Protein AF-0000000080133264 (afdb_homodimer)

Nearest PDB structures (foldseek):
  1xta-assembly1_B  TM=6.978E-01  e=4.942E-07  Naja atra
  1wvr-assembly1_A  TM=6.993E-01  e=8.716E-07  Protobothrops flavoviridis
  2ddb-assembly2_B  TM=7.104E-01  e=1.537E-06  Pseudechis porphyriacus
  3mz8-assembly2_B  TM=6.619E-01  e=5.264E-07  Naja atra
  2dda-assembly4_D  TM=7.254E-01  e=5.776E-06  Pseudechis australis

Foldseek 3Di:
DDPPPPPPPPLCDDLVNVQVVVQVVCVVVPHDGDDDDCPCCPCPCPQKAKDKDWDLDQPCDPVNSLVVLLVLVVQADQVVRDGHPPGDNQSNLQVLQPQFPDKDKDWDRDPPSNTIMIMMITPRHDPPPPDGSD/DDPPPPPVPPCCDDLVNVQVVVQVVCVVVPHDGDDDDCPCCPCPCPQKAKDKDWDLDQPCDPVNSLVVLLVLVVQADQVVRDGHPPGDNQSNLQVQQPQFPDKDKDWDRDPPSSTIMIMMITPRHDPPPPDGSD

Organism: Aquilegia coerulea (NCBI:txid218851)

Sequence (268 aa):
MSLAMMHVTIAQNSPTDFLNAHNTARAQDGVGAMRASTCSLVLSNGPYGENLAWSASSTFTGIAAVNVWVADKQFYTYSTNTCATGKVCKHYTQVVWQNSVRLGCARVVCNNNAGVFIICSYDVPGNIDGQSPYMSLAMMHVTIAQNSPTDFLNAHNTARAQDGVGAMRASTCSLVLSNGPYGENLAWSASSTFTGIAAVNVWVADKQFYTYSTNTCATGKVCKHYTQVVWQNSVRLGCARVVCNNNAGVFIICSYDVPGNIDGQSPY

Secondary structure (DSSP, 8-state):
----------TTSSHHHHHHHHHHHHHHTTPPPPEE--------SSS-EEEEEEESSTT--HHHHHHHHHGGGGGEETTTTEE-TT---HHHHHHT-TT--EEEEEEEEETTTTEEEEEEEEES----TT----/----------TTSSHHHHHHHHHHHHHHTTPPPPEE--------SSS-EEEEEEESSTT--HHHHHHHHHGGGGGEETTTTEE-TT---HHHHHHT-TT--EEEEEEEEETTTTEEEEEEEEES----TT----

pLDDT: mean 74.46, std 20.73, range [24.98, 97.38]

InterPro domains:
  IPR001283 Cysteine-rich secretory protein-related [PR00837] (65-78)
  IPR001283 Cysteine-rich secretory protein-related [PR00837] (89-105)
  IPR001283 Cysteine-rich secretory protein-related [PR00837] (117-130)
  IPR001283 Cysteine-rich secretory protein-related [PTHR10334] (17-131)
  IPR014044 CAP domain [PF00188] (47-122)
  IPR014044 CAP domain [SM00198] (13-130)
  IPR035940 CAP superfamily [G3DSA:3.40.33.10] (13-134)
  IPR035940 CAP superfamily [SSF55797] (6-134)

Solvent-accessible surface area (backbone atoms only — not comparable to full-atom values): 14654 Å² total; per-residue (Å²): 137,82,80,71,76,71,76,72,74,64,79,40,60,40,72,64,30,41,48,51,49,46,32,54,58,15,52,76,69,72,32,73,68,58,40,83,30,83,46,49,33,37,58,34,89,46,74,40,26,74,45,76,42,75,35,64,45,76,76,60,40,40,40,57,43,52,50,60,32,49,58,25,45,82,42,44,39,76,94,74,66,43,57,44,87,96,58,70,33,65,49,21,39,40,66,37,11,54,75,32,37,29,37,12,62,31,79,42,76,44,69,94,67,63,5,21,38,36,40,37,37,26,40,43,38,42,79,48,87,97,54,67,39,111,136,81,80,73,76,71,75,72,74,62,78,42,60,39,71,65,30,41,48,50,50,45,32,54,58,14,51,76,69,72,32,73,69,59,40,84,29,83,46,49,31,37,60,35,89,44,73,40,26,74,45,77,41,76,35,64,46,76,78,60,39,41,42,57,43,52,52,58,30,49,58,24,46,81,42,42,40,76,94,74,66,43,56,45,89,97,60,69,31,64,49,20,39,42,65,37,12,53,74,31,38,28,37,12,62,32,79,42,75,43,70,93,68,62,6,20,37,35,39,36,37,27,41,46,38,42,79,47,88,97,54,67,40,112

Radius of gyration: 20.03 Å; Cα contacts (8 Å, |Δi|>4): 525; chains: 2; bounding box: 80×55×42 Å

Structure (mmCIF, N/CA/C/O backbone):
data_AF-0000000080133264-model_v1
#
loop_
_entity.id
_entity.type
_entity.pdbx_description
1 polymer 'SCP domain-containing protein'
#
loop_
_atom_site.group_PDB
_atom_site.id
_atom_site.type_symbol
_atom_site.label_atom_id
_atom_site.label_alt_id
_atom_site.label_comp_id
_atom_site.label_asym_id
_atom_site.label_entity_id
_atom_site.label_seq_id
_atom_site.pdbx_PDB_ins_code
_atom_site.Cartn_x
_atom_site.Cartn_y
_atom_site.Cartn_z
_atom_site.occupancy
_atom_site.B_iso_or_equiv
_atom_site.auth_seq_id
_atom_site.auth_comp_id
_atom_site.auth_asym_id
_atom_site.auth_atom_id
_atom_site.pdbx_PDB_model_num
ATOM 1 N N . MET A 1 1 ? -40.344 -0.742 10.875 1 25.98 1 MET A N 1
ATOM 2 C CA . MET A 1 1 ? -39.844 -1.487 9.711 1 25.98 1 MET A CA 1
ATOM 3 C C . MET A 1 1 ? -38.375 -1.255 9.5 1 25.98 1 MET A C 1
ATOM 5 O O . MET A 1 1 ? -37.938 -0.147 9.156 1 25.98 1 MET A O 1
ATOM 9 N N . SER A 1 2 ? -37.406 -1.93 10.273 1 24.98 2 SER A N 1
ATOM 10 C CA . SER A 1 2 ? -36 -1.669 10.492 1 24.98 2 SER A CA 1
ATOM 11 C C . SER A 1 2 ? -35.156 -2.117 9.289 1 24.98 2 SER A C 1
ATOM 13 O O . SER A 1 2 ? -35.312 -3.236 8.797 1 24.98 2 SER A O 1
ATOM 15 N N . LEU A 1 3 ? -34.875 -1.189 8.406 1 27.31 3 LEU A N 1
ATOM 16 C CA . LEU A 1 3 ? -34.125 -1.47 7.195 1 27.31 3 LEU A CA 1
ATOM 17 C C . LEU A 1 3 ? -32.75 -2.068 7.539 1 27.31 3 LEU A C 1
ATOM 19 O O . LEU A 1 3 ? -31.922 -1.414 8.172 1 27.31 3 LEU A O 1
ATOM 23 N N . ALA A 1 4 ? -32.75 -3.328 7.703 1 28.39 4 ALA A N 1
ATOM 24 C CA . ALA A 1 4 ? -31.484 -4.043 7.953 1 28.39 4 ALA A CA 1
ATOM 25 C C . ALA A 1 4 ? -30.484 -3.814 6.82 1 28.39 4 ALA A C 1
ATOM 27 O O . ALA A 1 4 ? -30.766 -4.137 5.664 1 28.39 4 ALA A O 1
ATOM 28 N N . MET A 1 5 ? -29.688 -2.824 6.867 1 26.97 5 MET A N 1
ATOM 29 C CA . MET A 1 5 ? -28.625 -2.594 5.902 1 26.97 5 MET A CA 1
ATOM 30 C C . MET A 1 5 ? -27.75 -3.834 5.754 1 26.97 5 MET A C 1
ATOM 32 O O . MET A 1 5 ? -27.109 -4.258 6.711 1 26.97 5 MET A O 1
ATOM 36 N N . MET A 1 6 ? -28.266 -4.777 5.098 1 28.98 6 MET A N 1
ATOM 37 C CA . MET A 1 6 ? -27.469 -5.984 4.914 1 28.98 6 MET A CA 1
ATOM 38 C C . MET A 1 6 ? -26.094 -5.652 4.32 1 28.98 6 MET A C 1
ATOM 40 O O . MET A 1 6 ? -26.016 -5.039 3.254 1 28.98 6 MET A O 1
ATOM 44 N N . HIS A 1 7 ? -25.078 -5.309 5.098 1 35.09 7 HIS A N 1
ATOM 45 C CA . HIS A 1 7 ? -23.703 -5.223 4.605 1 35.09 7 HIS A CA 1
ATOM 46 C C . HIS A 1 7 ? -23.375 -6.398 3.691 1 35.09 7 HIS A C 1
ATOM 48 O O . HIS A 1 7 ? -23.375 -7.551 4.129 1 35.09 7 HIS A O 1
ATOM 54 N N . VAL A 1 8 ? -23.953 -6.477 2.58 1 32.59 8 VAL A N 1
ATOM 55 C CA . VAL A 1 8 ? -23.516 -7.469 1.603 1 32.59 8 VAL A CA 1
ATOM 56 C C . VAL A 1 8 ? -22 -7.637 1.671 1 32.59 8 VAL A C 1
ATOM 58 O O . VAL A 1 8 ? -21.266 -6.684 1.428 1 32.59 8 VAL A O 1
ATOM 61 N N . THR A 1 9 ? -21.375 -8.266 2.576 1 41.97 9 THR A N 1
ATOM 62 C CA . THR A 1 9 ? -19.969 -8.656 2.623 1 41.97 9 THR A CA 1
ATOM 63 C C . THR A 1 9 ? -19.484 -9.07 1.241 1 41.97 9 THR A C 1
ATOM 65 O O . THR A 1 9 ? -20.016 -10.008 0.643 1 41.97 9 THR A O 1
ATOM 68 N N . ILE A 1 10 ? -19.422 -8.266 0.221 1 47.5 10 ILE A N 1
ATOM 69 C CA . ILE A 1 10 ? -19.094 -8.531 -1.173 1 47.5 10 ILE A CA 1
ATOM 70 C C . ILE A 1 10 ? -17.906 -9.5 -1.24 1 47.5 10 ILE A C 1
ATOM 72 O O . ILE A 1 10 ? -16.828 -9.219 -0.713 1 47.5 10 ILE A O 1
ATOM 76 N N . ALA A 1 11 ? -18.109 -10.82 -1.407 1 63.16 11 ALA A N 1
ATOM 77 C CA . ALA A 1 11 ? -17.406 -12.102 -1.506 1 63.16 11 ALA A CA 1
ATOM 78 C C . ALA A 1 11 ? -16.156 -11.969 -2.354 1 63.16 11 ALA A C 1
ATOM 80 O O . ALA A 1 11 ? -15.281 -12.852 -2.324 1 63.16 11 ALA A O 1
ATOM 81 N N . GLN A 1 12 ? -15.617 -10.758 -2.771 1 76.81 12 GLN A N 1
ATOM 82 C CA . GLN A 1 12 ? -14.484 -10.68 -3.686 1 76.81 12 GLN A CA 1
ATOM 83 C C . GLN A 1 12 ? -13.297 -9.969 -3.035 1 76.81 12 GLN A C 1
ATOM 85 O O . GLN A 1 12 ? -12.195 -9.961 -3.586 1 76.81 12 GLN A O 1
ATOM 90 N N . ASN A 1 13 ? -13.461 -9.531 -1.838 1 79.25 13 ASN A N 1
ATOM 91 C CA . ASN A 1 13 ? -12.438 -8.648 -1.284 1 79.25 13 ASN A CA 1
ATOM 92 C C . ASN A 1 13 ? -12.039 -9.07 0.126 1 79.25 13 ASN A C 1
ATOM 94 O O . ASN A 1 13 ? -11.227 -8.406 0.772 1 79.25 13 ASN A O 1
ATOM 98 N N . SER A 1 14 ? -12.602 -10.164 0.598 1 76.75 14 SER A N 1
ATOM 99 C CA . SER A 1 14 ? -12.25 -10.617 1.938 1 76.75 14 SER A CA 1
ATOM 100 C C . SER A 1 14 ? -10.867 -11.266 1.953 1 76.75 14 SER A C 1
ATOM 102 O O . SER A 1 14 ? -10.352 -11.672 0.909 1 76.75 14 SER A O 1
ATOM 104 N N . PRO A 1 15 ? -10.281 -11.328 3.152 1 77.44 15 PRO A N 1
ATOM 105 C CA . PRO A 1 15 ? -9.023 -12.07 3.25 1 77.44 15 PRO A CA 1
ATOM 106 C C . PRO A 1 15 ? -9.141 -13.492 2.701 1 77.44 15 PRO A C 1
ATOM 108 O O . PRO A 1 15 ? -8.219 -13.984 2.055 1 77.44 15 PRO A O 1
ATOM 111 N N . THR A 1 16 ? -10.289 -14.094 2.953 1 85.81 16 THR A N 1
ATOM 112 C CA . THR A 1 16 ? -10.508 -15.445 2.453 1 85.81 16 THR A CA 1
ATOM 113 C C . THR A 1 16 ? -10.547 -15.461 0.928 1 85.81 16 THR A C 1
ATOM 115 O O . THR A 1 16 ? -10.047 -16.391 0.296 1 85.81 16 THR A O 1
ATOM 118 N N . ASP A 1 17 ? -11.133 -14.422 0.359 1 88.75 17 ASP A N 1
ATOM 119 C CA . ASP A 1 17 ? -11.164 -14.328 -1.097 1 88.75 17 ASP A CA 1
ATOM 120 C C . ASP A 1 17 ? -9.758 -14.219 -1.672 1 88.75 17 ASP A C 1
ATOM 122 O O . ASP A 1 17 ? -9.422 -14.883 -2.652 1 88.75 17 ASP A O 1
ATOM 126 N N . PHE A 1 18 ? -8.969 -13.336 -1.11 1 88.62 18 PHE A N 1
ATOM 127 C CA . PHE A 1 18 ? -7.574 -13.219 -1.521 1 88.62 18 PHE A CA 1
ATOM 128 C C . PHE A 1 18 ? -6.863 -14.562 -1.424 1 88.62 18 PHE A C 1
ATOM 130 O O . PHE A 1 18 ? -6.195 -14.984 -2.367 1 88.62 18 PHE A O 1
ATOM 137 N N . LEU A 1 19 ? -7.012 -15.188 -0.243 1 91.38 19 LEU A N 1
ATOM 138 C CA . LEU A 1 19 ? -6.332 -16.453 0.033 1 91.38 19 LEU A CA 1
ATOM 139 C C . LEU A 1 19 ? -6.766 -17.531 -0.954 1 91.38 19 LEU A C 1
ATOM 141 O O . LEU A 1 19 ? -5.926 -18.234 -1.525 1 91.38 19 LEU A O 1
ATOM 145 N N . ASN A 1 20 ? -8.062 -17.672 -1.185 1 94.81 20 ASN A N 1
ATOM 146 C CA . ASN A 1 20 ? -8.578 -18.688 -2.102 1 94.81 20 ASN A CA 1
ATOM 147 C C . ASN A 1 20 ? -8.055 -18.469 -3.521 1 94.81 20 ASN A C 1
ATOM 149 O O . ASN A 1 20 ? -7.703 -19.422 -4.211 1 94.81 20 ASN A O 1
ATOM 153 N N . ALA A 1 21 ? -8.07 -17.219 -3.947 1 95.25 21 ALA A N 1
ATOM 154 C CA . ALA A 1 21 ? -7.562 -16.922 -5.285 1 95.25 21 ALA A CA 1
ATOM 155 C C . ALA A 1 21 ? -6.09 -17.297 -5.41 1 95.25 21 ALA A C 1
ATOM 157 O O . ALA A 1 21 ? -5.672 -17.875 -6.418 1 95.25 21 ALA A O 1
ATOM 158 N N . HIS A 1 22 ? -5.289 -16.906 -4.43 1 96.62 22 HIS A N 1
ATOM 159 C CA . HIS A 1 22 ? -3.887 -17.312 -4.434 1 96.62 22 HIS A CA 1
ATOM 160 C C . HIS A 1 22 ? -3.746 -18.828 -4.465 1 96.62 22 HIS A C 1
ATOM 162 O O . HIS A 1 22 ? -2.982 -19.359 -5.27 1 96.62 22 HIS A O 1
ATOM 168 N N . ASN A 1 23 ? -4.445 -19.562 -3.645 1 97.31 23 ASN A N 1
ATOM 169 C CA . ASN A 1 23 ? -4.281 -21 -3.51 1 97.31 23 ASN A CA 1
ATOM 170 C C . ASN A 1 23 ? -4.801 -21.75 -4.738 1 97.31 23 ASN A C 1
ATOM 172 O O . ASN A 1 23 ? -4.297 -22.812 -5.082 1 97.31 23 ASN A O 1
ATOM 176 N N . THR A 1 24 ? -5.812 -21.188 -5.371 1 96.94 24 THR A N 1
ATOM 177 C CA . THR A 1 24 ? -6.234 -21.75 -6.652 1 96.94 24 THR A CA 1
ATOM 178 C C . THR A 1 24 ? -5.09 -21.719 -7.664 1 96.94 24 THR A C 1
ATOM 180 O O . THR A 1 24 ? -4.82 -22.703 -8.336 1 96.94 24 THR A O 1
ATOM 183 N N . ALA A 1 25 ? -4.434 -20.578 -7.77 1 95.94 25 ALA A N 1
ATOM 184 C CA . ALA A 1 25 ? -3.297 -20.438 -8.672 1 95.94 25 ALA A CA 1
ATOM 185 C C . ALA A 1 25 ? -2.18 -21.406 -8.297 1 95.94 25 ALA A C 1
ATOM 187 O O . ALA A 1 25 ? -1.582 -22.047 -9.172 1 95.94 25 ALA A O 1
ATOM 188 N N . ARG A 1 26 ? -1.9 -21.516 -6.988 1 96.88 26 ARG A N 1
ATOM 189 C CA . ARG A 1 26 ? -0.845 -22.391 -6.504 1 96.88 26 ARG A CA 1
ATOM 190 C C . ARG A 1 26 ? -1.17 -23.859 -6.805 1 96.88 26 ARG A C 1
ATOM 192 O O . ARG A 1 26 ? -0.303 -24.609 -7.254 1 96.88 26 ARG A O 1
ATOM 199 N N . ALA A 1 27 ? -2.379 -24.25 -6.617 1 96.94 27 ALA A N 1
ATOM 200 C CA . ALA A 1 27 ? -2.791 -25.625 -6.887 1 96.94 27 ALA A CA 1
ATOM 201 C C . ALA A 1 27 ? -2.602 -25.984 -8.359 1 96.94 27 ALA A C 1
ATOM 203 O O . ALA A 1 27 ? -2.209 -27.109 -8.688 1 96.94 27 ALA A O 1
ATOM 204 N N . GLN A 1 28 ? -2.846 -25.062 -9.211 1 95.12 28 GLN A N 1
ATOM 205 C CA . GLN A 1 28 ? -2.701 -25.281 -10.648 1 95.12 28 GLN A CA 1
ATOM 206 C C . GLN A 1 28 ? -1.254 -25.594 -11.008 1 95.12 28 GLN A C 1
ATOM 208 O O . GLN A 1 28 ? -0.994 -26.297 -12 1 95.12 28 GLN A O 1
ATOM 213 N N . ASP A 1 29 ? -0.362 -25.172 -10.148 1 94.56 29 ASP A N 1
ATOM 214 C CA . ASP A 1 29 ? 1.053 -25.375 -10.438 1 94.56 29 ASP A CA 1
ATOM 215 C C . ASP A 1 29 ? 1.661 -26.422 -9.508 1 94.56 29 ASP A C 1
ATOM 217 O O . ASP A 1 29 ? 2.881 -26.594 -9.477 1 94.56 29 ASP A O 1
ATOM 221 N N . GLY A 1 30 ? 0.825 -27.016 -8.727 1 95.06 30 GLY A N 1
ATOM 222 C CA . GLY A 1 30 ? 1.301 -28.047 -7.824 1 95.06 30 GLY A CA 1
ATOM 223 C C . GLY A 1 30 ? 2.072 -27.5 -6.637 1 95.06 30 GLY A C 1
ATOM 224 O O . GLY A 1 30 ? 2.959 -28.172 -6.105 1 95.06 30 GLY A O 1
ATOM 225 N N . VAL A 1 31 ? 1.878 -26.312 -6.297 1 94.94 31 VAL A N 1
ATOM 226 C CA . VAL A 1 31 ? 2.523 -25.656 -5.164 1 94.94 31 VAL A CA 1
ATOM 227 C C . VAL A 1 31 ? 1.616 -25.734 -3.938 1 94.94 31 VAL A C 1
ATOM 229 O O . VAL A 1 31 ? 0.393 -25.625 -4.055 1 94.94 31 VAL A O 1
ATOM 232 N N . GLY A 1 32 ? 2.143 -25.906 -2.758 1 95.5 32 GLY A N 1
ATOM 233 C CA . GLY A 1 32 ? 1.372 -26 -1.527 1 95.5 32 GLY A CA 1
ATOM 234 C C . GLY A 1 32 ? 0.584 -24.734 -1.224 1 95.5 32 GLY A C 1
ATOM 235 O O . GLY A 1 32 ? 0.995 -23.641 -1.598 1 95.5 32 GLY A O 1
ATOM 236 N N . ALA A 1 33 ? -0.433 -24.922 -0.468 1 96 33 ALA A N 1
ATOM 237 C CA . ALA A 1 33 ? -1.325 -23.812 -0.127 1 96 33 ALA A CA 1
ATOM 238 C C . ALA A 1 33 ? -0.672 -22.875 0.879 1 96 33 ALA A C 1
ATOM 240 O O . ALA A 1 33 ? 0.153 -23.297 1.692 1 96 33 ALA A O 1
ATOM 241 N N . MET A 1 34 ? -1.052 -21.562 0.703 1 94.06 34 MET A N 1
ATOM 242 C CA . MET A 1 34 ? -0.739 -20.562 1.729 1 94.06 34 MET A CA 1
ATOM 243 C C . MET A 1 34 ? -1.811 -20.547 2.812 1 94.06 34 MET A C 1
ATOM 245 O O . MET A 1 34 ? -2.898 -21.094 2.625 1 94.06 34 MET A O 1
ATOM 249 N N . ARG A 1 35 ? -1.438 -19.984 3.934 1 88.44 35 ARG A N 1
ATOM 250 C CA . ARG A 1 35 ? -2.393 -19.688 4.996 1 88.44 35 ARG A CA 1
ATOM 251 C C . ARG A 1 35 ? -2.463 -18.188 5.266 1 88.44 35 ARG A C 1
ATOM 253 O O . ARG A 1 35 ? -1.514 -17.453 4.977 1 88.44 35 ARG A O 1
ATOM 260 N N . ALA A 1 36 ? -3.635 -17.891 5.637 1 76.88 36 ALA A N 1
ATOM 261 C CA . ALA A 1 36 ? -3.809 -16.484 5.977 1 76.88 36 ALA A CA 1
ATOM 262 C C . ALA A 1 36 ? -2.955 -16.094 7.18 1 76.88 36 ALA A C 1
ATOM 264 O O . ALA A 1 36 ? -2.793 -16.891 8.109 1 76.88 36 ALA A O 1
ATOM 265 N N . SER A 1 37 ? -2.152 -15.25 6.883 1 60.94 37 SER A N 1
ATOM 266 C CA . SER A 1 37 ? -1.42 -14.695 8.016 1 60.94 37 SER A CA 1
ATOM 267 C C . SER A 1 37 ? -1.94 -13.312 8.391 1 60.94 37 SER A C 1
ATOM 269 O O . SER A 1 37 ? -2.486 -12.602 7.543 1 60.94 37 SER A O 1
ATOM 271 N N . THR A 1 38 ? -2.098 -13.148 9.594 1 42 38 THR A N 1
ATOM 272 C CA . THR A 1 38 ? -2.391 -11.797 10.039 1 42 38 THR A CA 1
ATOM 273 C C . THR A 1 38 ? -1.27 -10.836 9.648 1 42 38 THR A C 1
ATOM 275 O O . THR A 1 38 ? -0.544 -10.336 10.508 1 42 38 THR A O 1
ATOM 278 N N . CYS A 1 39 ? -0.578 -11.516 8.836 1 38.75 39 CYS A N 1
ATOM 279 C CA . CYS A 1 39 ? 0.411 -10.508 8.484 1 38.75 39 CYS A CA 1
ATOM 280 C C . CYS A 1 39 ? -0.26 -9.18 8.148 1 38.75 39 CYS A C 1
ATOM 282 O O . CYS A 1 39 ? -1.21 -9.133 7.367 1 38.75 39 CYS A O 1
ATOM 284 N N . SER A 1 40 ? -0.512 -8.492 9.156 1 33.22 40 SER A N 1
ATOM 285 C CA . SER A 1 40 ? -1.188 -7.199 9.094 1 33.22 40 SER A CA 1
ATOM 286 C C . SER A 1 40 ? -0.626 -6.332 7.977 1 33.22 40 SER A C 1
ATOM 288 O O . SER A 1 40 ? 0.512 -5.863 8.055 1 33.22 40 SER A O 1
ATOM 290 N N . LEU A 1 41 ? -0.252 -6.961 6.883 1 38.88 41 LEU A N 1
ATOM 291 C CA . LEU A 1 41 ? -0.211 -5.828 5.965 1 38.88 41 LEU A CA 1
ATOM 292 C C . LEU A 1 41 ? -1.364 -4.867 6.238 1 38.88 41 LEU A C 1
ATOM 294 O O . LEU A 1 41 ? -2.5 -5.125 5.828 1 38.88 41 LEU A O 1
ATOM 298 N N . VAL A 1 42 ? -1.59 -4.918 7.555 1 31.34 42 VAL A N 1
ATOM 299 C CA . VAL A 1 42 ? -2.703 -4.105 8.031 1 31.34 42 VAL A CA 1
ATOM 300 C C . VAL A 1 42 ? -2.807 -2.83 7.203 1 31.34 42 VAL A C 1
ATOM 302 O O . VAL A 1 42 ? -1.921 -1.973 7.258 1 31.34 42 VAL A O 1
ATOM 305 N N . LEU A 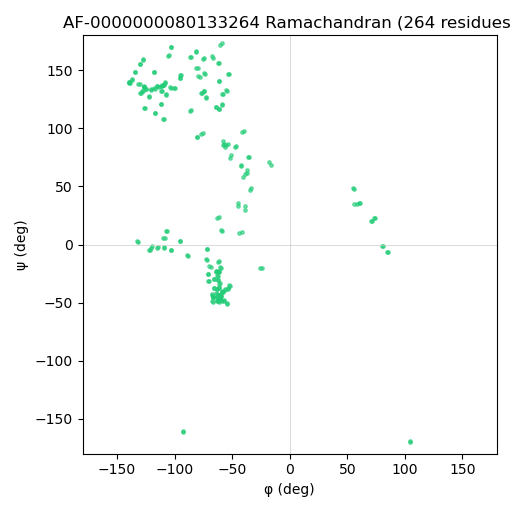1 43 ? -2.748 -2.867 5.832 1 36.75 43 LEU A N 1
ATOM 306 C CA . LEU A 1 43 ? -3.562 -1.665 5.691 1 36.75 43 LEU A CA 1
ATOM 307 C C . LEU A 1 43 ? -4.711 -1.667 6.695 1 36.75 43 LEU A C 1
ATOM 309 O O . LEU A 1 43 ? -5.473 -2.635 6.77 1 36.75 43 LEU A O 1
ATOM 313 N N . SER A 1 44 ? -4.387 -1.742 7.891 1 30.12 44 SER A N 1
ATOM 314 C CA . SER A 1 44 ? -5.297 -2.072 8.977 1 30.12 44 SER A CA 1
ATOM 315 C C . SER A 1 44 ? -6.754 -1.876 8.562 1 30.12 44 SER A C 1
ATOM 317 O O . SER A 1 44 ? -7.125 -0.806 8.078 1 30.12 44 SER A O 1
ATOM 319 N N . ASN A 1 45 ? -7.391 -2.559 7.777 1 32.03 45 ASN A N 1
ATOM 320 C CA . ASN A 1 45 ? -8.758 -2.48 8.273 1 32.03 45 ASN A CA 1
ATOM 321 C C . ASN A 1 45 ? -8.797 -2.184 9.773 1 32.03 45 ASN A C 1
ATOM 323 O O . ASN A 1 45 ? -9.82 -2.383 10.422 1 32.03 45 ASN A O 1
ATOM 327 N N . GLY A 1 46 ? -7.707 -2.469 10.305 1 36.12 46 GLY A N 1
ATOM 328 C CA . GLY A 1 46 ? -7.68 -2.096 11.711 1 36.12 46 GLY A CA 1
ATOM 329 C C . GLY A 1 46 ? -7.914 -0.613 11.938 1 36.12 46 GLY A C 1
ATOM 330 O O . GLY A 1 46 ? -8.023 0.157 10.984 1 36.12 46 GLY A O 1
ATOM 331 N N . PRO A 1 47 ? -8 -0.449 13 1 40.22 47 PRO A N 1
ATOM 332 C CA . PRO A 1 47 ? -8.344 0.888 13.492 1 40.22 47 PRO A CA 1
ATOM 333 C C . PRO A 1 47 ? -7.289 1.935 13.141 1 40.22 47 PRO A C 1
ATOM 335 O O . PRO A 1 47 ? -7.09 2.893 13.891 1 40.22 47 PRO A O 1
ATOM 338 N N . TYR A 1 48 ? -6.41 1.586 11.961 1 46.59 48 TYR A N 1
ATOM 339 C CA . TYR A 1 48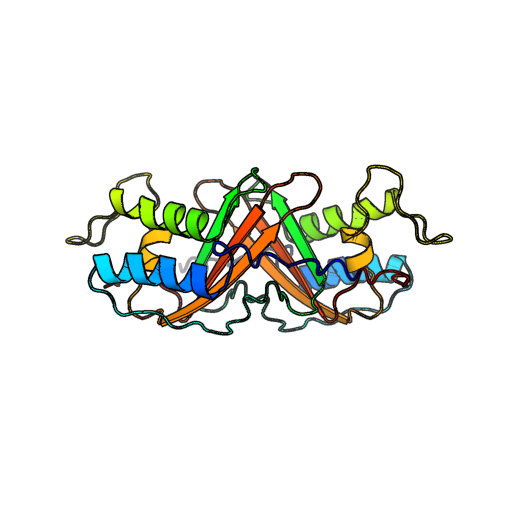 ? -5.441 2.654 11.734 1 46.59 48 TYR A CA 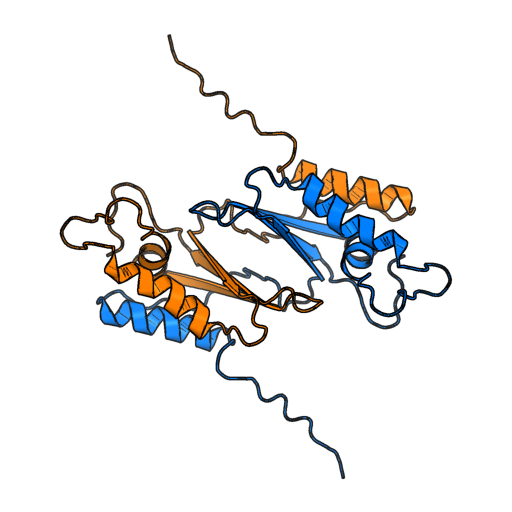1
ATOM 340 C C . TYR A 1 48 ? -5.945 3.633 10.68 1 46.59 48 TYR A C 1
ATOM 342 O O . TYR A 1 48 ? -6.699 3.254 9.781 1 46.59 48 TYR A O 1
ATOM 350 N N . GLY A 1 49 ? -5.59 4.777 10.922 1 62.69 49 GLY A N 1
ATOM 351 C CA . GLY A 1 49 ? -5.715 5.793 9.891 1 62.69 49 GLY A CA 1
ATOM 352 C C . GLY A 1 49 ? -4.645 5.691 8.82 1 62.69 49 GLY A C 1
ATOM 353 O O . GLY A 1 49 ? -3.51 5.309 9.102 1 62.69 49 GLY A O 1
ATOM 354 N N . GLU A 1 50 ? -4.957 5.695 7.465 1 70.38 50 GLU A N 1
ATOM 355 C CA . GLU A 1 50 ? -3.973 5.535 6.395 1 70.38 50 GLU A CA 1
ATOM 356 C C . GLU A 1 50 ? -4.047 6.691 5.402 1 70.38 50 GLU A C 1
ATOM 358 O O . GLU A 1 50 ? -5.133 7.168 5.074 1 70.38 50 GLU A O 1
ATOM 363 N N . ASN A 1 51 ? -2.807 7.215 5.074 1 78.06 51 ASN A N 1
ATOM 364 C CA . ASN A 1 51 ? -2.646 8.055 3.889 1 78.06 51 ASN A CA 1
ATOM 365 C C . ASN A 1 51 ? -1.882 7.324 2.787 1 78.06 51 ASN A C 1
ATOM 367 O O . ASN A 1 51 ? -0.919 6.605 3.064 1 78.06 51 ASN A O 1
ATOM 371 N N . LEU A 1 52 ? -2.334 7.516 1.52 1 73.81 52 LEU A N 1
ATOM 372 C CA . LEU A 1 52 ? -1.698 6.93 0.345 1 73.81 52 LEU A CA 1
ATOM 373 C C . LEU A 1 52 ? -1.484 7.98 -0.739 1 73.81 52 LEU A C 1
ATOM 375 O O . LEU A 1 52 ? -2.354 8.828 -0.97 1 73.81 52 LEU A O 1
ATOM 379 N N . ALA A 1 53 ? -0.293 7.891 -1.337 1 76.75 53 ALA A N 1
ATOM 380 C CA . ALA A 1 53 ? 0.021 8.727 -2.492 1 76.75 53 ALA A CA 1
ATOM 381 C C . ALA A 1 53 ? 0.681 7.914 -3.598 1 76.75 53 ALA A C 1
ATOM 383 O O . ALA A 1 53 ? 1.336 6.902 -3.326 1 76.75 53 ALA A O 1
ATOM 384 N N . TRP A 1 54 ? 0.4 8.367 -4.773 1 67.88 54 TRP A N 1
ATOM 385 C CA . TRP A 1 54 ? 0.996 7.746 -5.957 1 67.88 54 TRP A CA 1
ATOM 386 C C . TRP A 1 54 ? 1.462 8.805 -6.945 1 67.88 54 TRP A C 1
ATOM 388 O O . TRP A 1 54 ? 0.826 9.852 -7.09 1 67.88 54 TRP A O 1
ATOM 398 N N . SER A 1 55 ? 2.576 8.461 -7.512 1 71.31 55 SER A N 1
ATOM 399 C CA . SER A 1 55 ? 3.074 9.25 -8.633 1 71.31 55 SER A CA 1
ATOM 400 C C . SER A 1 55 ? 3.65 8.352 -9.727 1 71.31 55 SER A C 1
ATOM 402 O O . SER A 1 55 ? 4.32 7.359 -9.43 1 71.31 55 SER A O 1
ATOM 404 N N . ALA A 1 56 ? 3.346 8.727 -10.93 1 61.41 56 ALA A N 1
ATOM 405 C CA . ALA A 1 56 ? 3.951 8.008 -12.055 1 61.41 56 ALA A CA 1
ATOM 406 C C . ALA A 1 56 ? 5.465 8.195 -12.07 1 61.41 56 ALA A C 1
ATOM 408 O O . ALA A 1 56 ? 6.188 7.418 -12.695 1 61.41 56 ALA A O 1
ATOM 409 N N . SER A 1 57 ? 5.859 9.273 -11.445 1 72.12 57 SER A N 1
ATOM 410 C CA . SER A 1 57 ? 7.289 9.562 -11.422 1 72.12 57 SER A CA 1
ATOM 411 C C . SER A 1 57 ? 8.023 8.641 -10.453 1 72.12 57 SER A C 1
ATOM 413 O O . SER A 1 57 ? 7.668 8.562 -9.273 1 72.12 57 SER A O 1
ATOM 415 N N . SER A 1 58 ? 9.117 8.094 -10.961 1 70.25 58 SER A N 1
ATOM 416 C CA . SER A 1 58 ? 9.938 7.211 -10.133 1 70.25 58 SER A CA 1
ATOM 417 C C . SER A 1 58 ? 10.703 8 -9.078 1 70.25 58 SER A C 1
ATOM 419 O O . SER A 1 58 ? 11.242 7.422 -8.133 1 70.25 58 SER A O 1
ATOM 421 N N . THR A 1 59 ? 10.734 9.273 -9.211 1 77.44 59 THR A N 1
ATOM 422 C CA . THR A 1 59 ? 11.492 10.086 -8.273 1 77.44 59 THR A CA 1
ATOM 423 C C . THR A 1 59 ? 10.594 10.617 -7.156 1 77.44 59 THR A C 1
ATOM 425 O O . THR A 1 59 ? 11.047 11.352 -6.277 1 77.44 59 THR A O 1
ATOM 428 N N . PHE A 1 60 ? 9.344 10.211 -7.191 1 81.19 60 PHE A N 1
ATOM 429 C CA . PHE A 1 60 ? 8.414 10.578 -6.137 1 81.19 60 PHE A CA 1
ATOM 430 C C . PHE A 1 60 ? 8.906 10.094 -4.777 1 81.19 60 PHE A C 1
ATOM 432 O O . PHE A 1 60 ? 9.203 8.914 -4.609 1 81.19 60 PHE A O 1
ATOM 439 N N . THR A 1 61 ? 9.117 11.062 -3.832 1 85.88 61 THR A N 1
ATOM 440 C CA . THR A 1 61 ? 9.742 10.758 -2.553 1 85.88 61 THR A CA 1
ATOM 441 C C . THR A 1 61 ? 8.703 10.688 -1.439 1 85.88 61 THR A C 1
ATOM 443 O O . THR A 1 61 ? 7.574 11.156 -1.606 1 85.88 61 THR A O 1
ATOM 446 N N . GLY A 1 62 ? 9.141 10.227 -0.345 1 87.69 62 GLY A N 1
ATOM 447 C CA . GLY A 1 62 ? 8.32 10.227 0.858 1 87.69 62 GLY A CA 1
ATOM 448 C C . GLY A 1 62 ? 7.938 11.617 1.325 1 87.69 62 GLY A C 1
ATOM 449 O O . GLY A 1 62 ? 6.773 11.875 1.633 1 87.69 62 GLY A O 1
ATOM 450 N N . ILE A 1 63 ? 8.906 12.492 1.309 1 91.75 63 ILE A N 1
ATOM 451 C CA . ILE A 1 63 ? 8.641 13.859 1.732 1 91.75 63 ILE A CA 1
ATOM 452 C C . ILE A 1 63 ? 7.598 14.492 0.81 1 91.75 63 ILE A C 1
ATOM 454 O O . ILE A 1 63 ? 6.668 15.148 1.274 1 91.75 63 ILE A O 1
ATOM 458 N N . ALA A 1 64 ? 7.766 14.281 -0.498 1 90.75 64 ALA A N 1
ATOM 459 C CA . ALA A 1 64 ? 6.801 14.812 -1.454 1 90.75 64 ALA A CA 1
ATOM 460 C C . ALA A 1 64 ? 5.398 14.289 -1.169 1 90.75 64 ALA A C 1
ATOM 462 O O . ALA A 1 64 ? 4.418 15.031 -1.266 1 90.75 64 ALA A O 1
ATOM 463 N N . ALA A 1 65 ? 5.301 13.062 -0.837 1 87.75 65 ALA A N 1
ATOM 464 C CA . ALA A 1 65 ? 4.008 12.469 -0.511 1 87.75 65 ALA A CA 1
ATOM 465 C C . ALA A 1 65 ? 3.377 13.156 0.696 1 87.75 65 ALA A C 1
ATOM 467 O O . ALA A 1 65 ? 2.199 13.523 0.666 1 87.75 65 ALA A O 1
ATOM 468 N N . VAL A 1 66 ? 4.152 13.305 1.767 1 93.38 66 VAL A N 1
ATOM 469 C CA . VAL A 1 66 ? 3.637 13.969 2.961 1 93.38 66 VAL A CA 1
ATOM 470 C C . VAL A 1 66 ? 3.186 15.383 2.613 1 93.38 66 VAL A C 1
ATOM 472 O O . VAL A 1 66 ? 2.127 15.836 3.061 1 93.38 66 VAL A O 1
ATOM 475 N N . ASN A 1 67 ? 3.955 16.094 1.774 1 92.94 67 ASN A N 1
ATOM 476 C CA . ASN A 1 67 ? 3.594 17.453 1.368 1 92.94 67 ASN A CA 1
ATOM 477 C C . ASN A 1 67 ? 2.281 17.469 0.591 1 92.94 67 ASN A C 1
ATOM 479 O O . ASN A 1 67 ? 1.481 18.391 0.739 1 92.94 67 ASN A O 1
ATOM 483 N N . VAL A 1 68 ? 2.061 16.484 -0.245 1 87.75 68 VAL A N 1
ATOM 484 C CA . VAL A 1 68 ? 0.801 16.344 -0.972 1 87.75 68 VAL A CA 1
ATOM 485 C C . VAL A 1 68 ? -0.356 16.219 0.017 1 87.75 68 VAL A C 1
ATOM 487 O O . VAL A 1 68 ? -1.384 16.891 -0.135 1 87.75 68 VAL A O 1
ATOM 490 N N . TRP A 1 69 ? -0.243 15.445 1.038 1 89.69 69 TRP A N 1
ATOM 491 C CA . TRP A 1 69 ? -1.288 15.258 2.039 1 89.69 69 TRP A CA 1
ATOM 492 C C . TRP A 1 69 ? -1.517 16.547 2.828 1 89.69 69 TRP A C 1
ATOM 494 O O . TRP A 1 69 ? -2.66 16.953 3.041 1 89.69 69 TRP A O 1
ATOM 504 N N . VAL A 1 70 ? -0.455 17.203 3.258 1 95.38 70 VAL A N 1
ATOM 505 C CA . VAL A 1 70 ? -0.535 18.406 4.078 1 95.38 70 VAL A CA 1
ATOM 506 C C . VAL A 1 70 ? -1.166 19.531 3.27 1 95.38 70 VAL A C 1
ATOM 508 O O . VAL A 1 70 ? -1.876 20.375 3.822 1 95.38 70 VAL A O 1
ATOM 511 N N . ALA A 1 71 ? -1.009 19.562 1.964 1 89.75 71 ALA A N 1
ATOM 512 C CA . ALA A 1 71 ? -1.538 20.609 1.104 1 89.75 71 ALA A CA 1
ATOM 513 C C . ALA A 1 71 ? -3.061 20.672 1.18 1 89.75 71 ALA A C 1
ATOM 515 O O . ALA A 1 71 ? -3.666 21.703 0.899 1 89.75 71 ALA A O 1
ATOM 516 N N . ASP A 1 72 ? -3.701 19.562 1.573 1 85.62 72 ASP A N 1
ATOM 517 C CA . ASP A 1 72 ? -5.152 19.547 1.753 1 85.62 72 ASP A CA 1
ATOM 518 C C . ASP A 1 72 ? -5.574 20.531 2.854 1 85.62 72 ASP A C 1
ATOM 520 O O . ASP A 1 72 ? -6.754 20.875 2.961 1 85.62 72 ASP A O 1
ATOM 524 N N . LYS A 1 73 ? -4.688 20.984 3.637 1 94.25 73 LYS A N 1
ATOM 525 C CA . LYS A 1 73 ? -4.973 21.953 4.699 1 94.25 73 LYS A CA 1
ATOM 526 C C . LYS A 1 73 ? -5.723 23.156 4.16 1 94.25 73 LYS A C 1
ATOM 528 O O . LYS A 1 73 ? -6.598 23.703 4.832 1 94.25 73 LYS A O 1
ATOM 533 N N . GLN A 1 74 ? -5.414 23.547 2.988 1 94.38 74 GLN A N 1
ATOM 534 C CA . GLN A 1 74 ? -5.98 24.75 2.398 1 94.38 74 GLN A CA 1
ATOM 535 C C . GLN A 1 74 ? -7.5 24.656 2.301 1 94.38 74 GLN A C 1
ATOM 537 O O . GLN A 1 74 ? -8.188 25.688 2.207 1 94.38 74 GLN A O 1
ATOM 542 N N . PHE A 1 75 ? -8.102 23.484 2.346 1 88.25 75 PHE A N 1
ATOM 543 C CA . PHE A 1 75 ? -9.531 23.281 2.191 1 88.25 75 PHE A CA 1
ATOM 544 C C . PHE A 1 75 ? -10.195 23.031 3.541 1 88.25 75 PHE A C 1
ATOM 546 O O . PHE A 1 75 ? -11.406 22.828 3.617 1 88.25 75 PHE A O 1
ATOM 553 N N . TYR A 1 76 ? -9.445 22.938 4.582 1 92.25 76 TYR A N 1
ATOM 554 C CA . TYR A 1 76 ? -9.938 22.609 5.918 1 92.25 76 TYR A CA 1
ATOM 555 C C . TYR A 1 76 ? -10.094 23.875 6.758 1 92.25 76 TYR A C 1
ATOM 557 O O . TYR A 1 76 ? -9.211 24.75 6.754 1 92.25 76 TYR A O 1
ATOM 565 N N . THR A 1 77 ? -11.18 24.047 7.465 1 94.06 77 THR A N 1
ATOM 566 C CA . THR A 1 77 ? -11.414 25.141 8.406 1 94.06 77 THR A CA 1
ATOM 567 C C . THR A 1 77 ? -11.391 24.625 9.844 1 94.06 77 THR A C 1
ATOM 569 O O . THR A 1 77 ? -12.312 23.922 10.273 1 94.06 77 THR A O 1
ATOM 572 N N . TYR A 1 78 ? -10.398 24.953 10.484 1 88.56 78 TYR A N 1
ATOM 573 C CA . TYR A 1 78 ? -10.133 24.453 11.836 1 88.56 78 TYR A CA 1
ATOM 574 C C . TYR A 1 78 ? -11.234 24.891 12.797 1 88.56 78 TYR A C 1
ATOM 576 O O . TYR A 1 78 ? -11.719 24.078 13.594 1 88.56 78 TYR A O 1
ATOM 584 N N . SER A 1 79 ? -11.648 26.188 12.766 1 89.88 79 SER A N 1
ATOM 585 C CA . SER A 1 79 ? -12.562 26.781 13.742 1 89.88 79 SER A CA 1
ATOM 586 C C . SER A 1 79 ? -13.922 26.094 13.711 1 89.88 79 SER A C 1
ATOM 588 O O . SER A 1 79 ? -14.594 25.984 14.742 1 89.88 79 SER A O 1
ATOM 590 N N . THR A 1 80 ? -14.289 25.531 12.57 1 91.94 80 THR A N 1
ATOM 591 C CA . THR A 1 80 ? -15.594 24.891 12.461 1 91.94 80 THR A CA 1
ATOM 592 C C . THR A 1 80 ? -15.445 23.391 12.227 1 91.94 80 THR A C 1
ATOM 594 O O . THR A 1 80 ? -16.438 22.688 12.094 1 91.94 80 THR A O 1
ATOM 597 N N . ASN A 1 81 ? -14.141 22.953 12.094 1 92.62 81 ASN A N 1
ATOM 598 C CA . ASN A 1 81 ? -13.891 21.531 11.812 1 92.62 81 ASN A CA 1
ATOM 599 C C . ASN A 1 81 ? -14.641 21.078 10.562 1 92.62 81 ASN A C 1
ATOM 601 O O . ASN A 1 81 ? -15.336 20.062 10.594 1 92.62 81 ASN A O 1
ATOM 605 N N . THR A 1 82 ? -14.492 21.891 9.492 1 90.88 82 THR A N 1
ATOM 606 C CA . THR A 1 82 ? -15.18 21.562 8.242 1 90.88 82 THR A CA 1
ATOM 607 C C . THR A 1 82 ? -14.203 21.547 7.074 1 90.88 82 THR A C 1
ATOM 609 O O . THR A 1 82 ? -13.102 22.078 7.176 1 90.88 82 THR A O 1
ATOM 612 N N . CYS A 1 83 ? -14.617 20.859 6 1 85.56 83 CYS A N 1
ATOM 613 C CA . CYS A 1 83 ? -13.914 20.797 4.723 1 85.56 83 CYS A CA 1
ATOM 614 C C . CYS A 1 83 ? -14.711 21.484 3.625 1 85.56 83 CYS A C 1
ATOM 616 O O . CYS A 1 83 ? -15.938 21.391 3.588 1 85.56 83 CYS A O 1
ATOM 618 N N . ALA A 1 84 ? -14.023 22.266 2.834 1 88.44 84 ALA A N 1
ATOM 619 C CA . ALA A 1 84 ? -14.703 22.953 1.737 1 88.44 84 ALA A CA 1
ATOM 620 C C . ALA A 1 84 ? -15.484 21.969 0.874 1 88.44 84 ALA A C 1
ATOM 622 O O . ALA A 1 84 ? -15.07 20.828 0.693 1 88.44 84 ALA A O 1
ATOM 623 N N . THR A 1 85 ? -16.578 22.375 0.333 1 83.38 85 THR A N 1
ATOM 624 C CA . THR A 1 85 ? -17.438 21.531 -0.476 1 83.38 85 THR A CA 1
ATOM 625 C C . THR A 1 85 ? -16.688 20.969 -1.672 1 83.38 85 THR A C 1
ATOM 627 O O . THR A 1 85 ? -15.992 21.703 -2.377 1 83.38 85 THR A O 1
ATOM 630 N N . GLY A 1 86 ? -16.734 19.609 -1.928 1 68.38 86 GLY A N 1
ATOM 631 C CA . GLY A 1 86 ? -16.125 18.953 -3.068 1 68.38 86 GLY A CA 1
ATOM 632 C C . GLY A 1 86 ? -14.633 18.703 -2.887 1 68.38 86 GLY A C 1
ATOM 633 O O . GLY A 1 86 ? -13.977 18.172 -3.783 1 68.38 86 GLY A O 1
ATOM 634 N N . LYS A 1 87 ? -14.078 19.109 -1.771 1 70.81 87 LYS A N 1
ATOM 635 C CA . LYS A 1 87 ? -12.648 18.938 -1.525 1 70.81 87 LYS A CA 1
ATOM 636 C C . LYS A 1 87 ? -12.398 17.812 -0.529 1 70.81 87 LYS A C 1
ATOM 638 O O . LYS A 1 87 ? -13.336 17.281 0.067 1 70.81 87 LYS A O 1
ATOM 643 N N . VAL A 1 88 ? -11.156 17.297 -0.485 1 70.19 88 VAL A N 1
ATOM 644 C CA . VAL A 1 88 ? -10.734 16.266 0.451 1 70.19 88 VAL A CA 1
ATOM 645 C C . VAL A 1 88 ? -9.82 16.859 1.518 1 70.19 88 VAL A C 1
ATOM 647 O O . VAL A 1 88 ? -8.867 17.578 1.198 1 70.19 88 VAL A O 1
ATOM 650 N N . CYS A 1 89 ? -10.117 16.609 2.818 1 81.75 89 CYS A N 1
ATOM 651 C CA . CYS A 1 89 ? -9.32 17.141 3.92 1 81.75 89 CYS A CA 1
ATOM 652 C C . CYS A 1 89 ? -8.773 16.016 4.793 1 81.75 89 CYS A C 1
ATOM 654 O O . CYS A 1 89 ? -7.93 16.25 5.66 1 81.75 89 CYS A O 1
ATOM 656 N N . LYS A 1 90 ? -9.164 14.773 4.512 1 79.94 90 LYS A N 1
ATOM 657 C CA . LYS A 1 90 ? -8.891 13.672 5.434 1 79.94 90 LYS A CA 1
ATOM 658 C C . LYS A 1 90 ? -7.402 13.32 5.445 1 79.94 90 LYS A C 1
ATOM 660 O O . LYS A 1 90 ? -6.883 12.844 6.457 1 79.94 90 LYS A O 1
ATOM 665 N N . HIS A 1 91 ? -6.633 13.594 4.367 1 81.19 91 HIS A N 1
ATOM 666 C CA . HIS A 1 91 ? -5.195 13.344 4.398 1 81.19 91 HIS A CA 1
ATOM 667 C C . HIS A 1 91 ? -4.496 14.266 5.387 1 81.19 91 HIS A C 1
ATOM 669 O O . HIS A 1 91 ? -3.682 13.82 6.195 1 81.19 91 HIS A O 1
ATOM 675 N N . TYR A 1 92 ? -4.852 15.438 5.309 1 88.12 92 TYR A N 1
ATOM 676 C CA . TYR A 1 92 ? -4.25 16.422 6.203 1 88.12 92 TYR A CA 1
ATOM 677 C C . TYR A 1 92 ? -4.66 16.156 7.648 1 88.12 92 TYR A C 1
ATOM 679 O O . TYR A 1 92 ? -3.814 16.109 8.539 1 88.12 92 TYR A O 1
ATOM 687 N N . THR A 1 93 ? -6 15.984 7.855 1 88.88 93 THR A N 1
ATOM 688 C CA . THR A 1 93 ? -6.465 15.812 9.227 1 88.88 93 THR A CA 1
ATOM 689 C C . THR A 1 93 ? -5.867 14.555 9.844 1 88.88 93 THR A C 1
ATOM 691 O O . THR A 1 93 ? -5.594 14.516 11.047 1 88.88 93 THR A O 1
ATOM 694 N N . GLN A 1 94 ? -5.602 13.555 9.039 1 85.19 94 GLN A N 1
ATOM 695 C CA . GLN A 1 94 ? -4.934 12.367 9.562 1 85.19 94 GLN A CA 1
ATOM 696 C C . GLN A 1 94 ? -3.5 12.68 9.977 1 85.19 94 GLN A C 1
ATOM 698 O O . GLN A 1 94 ? -3.033 12.219 11.023 1 85.19 94 GLN A O 1
ATOM 703 N N . VAL A 1 95 ? -2.789 13.43 9.188 1 92.88 95 VAL A N 1
ATOM 704 C CA . VAL A 1 95 ? -1.414 13.805 9.5 1 92.88 95 VAL A CA 1
ATOM 705 C C . VAL A 1 95 ? -1.36 14.492 10.859 1 92.88 95 VAL A C 1
ATOM 707 O O . VAL A 1 95 ? -0.459 14.227 11.656 1 92.88 95 VAL A O 1
ATOM 710 N N . VAL A 1 96 ? -2.361 15.344 11.172 1 95.94 96 VAL A N 1
ATOM 711 C CA . VAL A 1 96 ? -2.254 16.172 12.367 1 95.94 96 VAL A CA 1
ATOM 712 C C . VAL A 1 96 ? -3.189 15.648 13.453 1 95.94 96 VAL A C 1
ATOM 714 O O . VAL A 1 96 ? -3.479 16.344 14.422 1 95.94 96 VAL A O 1
ATOM 717 N N . TRP A 1 97 ? -3.715 14.484 13.258 1 93.69 97 TRP A N 1
ATOM 718 C CA . TRP A 1 97 ? -4.586 13.914 14.281 1 93.69 97 TRP A CA 1
ATOM 719 C C . TRP A 1 97 ? -3.826 13.711 15.586 1 93.69 97 TRP A C 1
ATOM 721 O O . TRP A 1 97 ? -2.895 12.906 15.656 1 93.69 97 TRP A O 1
ATOM 731 N N . GLN A 1 98 ? -4.262 14.414 16.594 1 95.06 98 GLN A N 1
ATOM 732 C CA . GLN A 1 98 ? -3.463 14.539 17.812 1 95.06 98 GLN A CA 1
ATOM 733 C C . GLN A 1 98 ? -3.227 13.18 18.453 1 95.06 98 GLN A C 1
ATOM 735 O O . GLN A 1 98 ? -2.156 12.93 19.016 1 95.06 98 GLN A O 1
ATOM 740 N N . ASN A 1 99 ? -4.137 12.281 18.359 1 91.69 99 ASN A N 1
ATOM 741 C CA . ASN A 1 99 ? -4.027 11.023 19.094 1 91.69 99 ASN A CA 1
ATOM 742 C C . ASN A 1 99 ? -3.279 9.961 18.281 1 91.69 99 ASN A C 1
ATOM 744 O O . ASN A 1 99 ? -2.979 8.883 18.797 1 91.69 99 ASN A O 1
ATOM 748 N N . SER A 1 100 ? -3.039 10.266 17.047 1 87.62 100 SER A N 1
ATOM 749 C CA . SER A 1 100 ? -2.221 9.367 16.234 1 87.62 100 SER A CA 1
ATOM 750 C C . SER A 1 100 ? -0.735 9.578 16.516 1 87.62 100 SER A C 1
ATOM 752 O O . SER A 1 100 ? -0.083 10.391 15.852 1 87.62 100 SER A O 1
ATOM 754 N N . VAL A 1 101 ? -0.157 8.883 17.391 1 89.25 101 VAL A N 1
ATOM 755 C CA . VAL A 1 101 ? 1.186 9.258 17.812 1 89.25 101 VAL A CA 1
ATOM 756 C C . VAL A 1 101 ? 2.197 8.234 17.297 1 89.25 101 VAL A C 1
ATOM 758 O O . VAL A 1 101 ? 3.402 8.383 17.516 1 89.2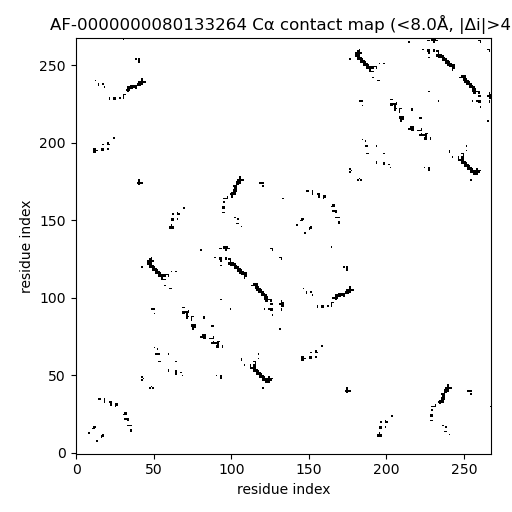5 101 VAL A O 1
ATOM 761 N N . ARG A 1 102 ? 1.729 7.184 16.641 1 80.69 102 ARG A N 1
ATOM 762 C CA . ARG A 1 102 ? 2.635 6.211 16.031 1 80.69 102 ARG A CA 1
ATOM 763 C C . ARG A 1 102 ? 2.461 6.168 14.516 1 80.69 102 ARG A C 1
ATOM 765 O O . ARG A 1 102 ? 1.337 6.211 14.008 1 80.69 102 ARG A O 1
ATOM 772 N N . LEU A 1 103 ? 3.59 6.188 13.789 1 82.81 103 LEU A N 1
ATOM 773 C CA . LEU A 1 103 ? 3.613 6.289 12.336 1 82.81 103 LEU A CA 1
ATOM 774 C C . LEU A 1 103 ? 4.461 5.18 11.727 1 82.81 103 LEU A C 1
ATOM 776 O O . LEU A 1 103 ? 5.559 4.895 12.211 1 82.81 103 LEU A O 1
ATOM 780 N N . GLY A 1 104 ? 3.939 4.504 10.703 1 75.81 104 GLY A N 1
ATOM 781 C CA . GLY A 1 104 ? 4.664 3.619 9.805 1 75.81 104 GLY A CA 1
ATOM 782 C C . GLY A 1 104 ? 4.406 3.918 8.344 1 75.81 104 GLY A C 1
ATOM 783 O O . GLY A 1 104 ? 3.266 4.168 7.945 1 75.81 104 GLY A O 1
ATOM 784 N N . CYS A 1 105 ? 5.531 4.023 7.613 1 77.94 105 CYS A N 1
ATOM 785 C CA . CYS A 1 105 ? 5.375 4.344 6.199 1 77.94 105 CYS A CA 1
ATOM 7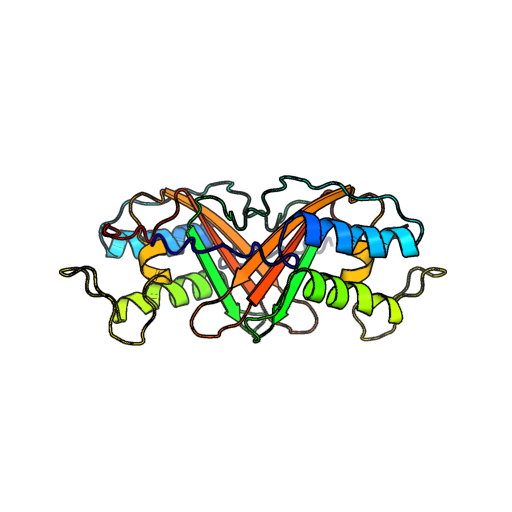86 C C . CYS A 1 105 ? 6.18 3.385 5.332 1 77.94 105 CYS A C 1
ATOM 788 O O . CYS A 1 105 ? 7.148 2.785 5.793 1 77.94 105 CYS A O 1
ATOM 790 N N . ALA A 1 106 ? 5.688 3.279 4.07 1 68.88 106 ALA A N 1
ATOM 791 C CA . ALA A 1 106 ? 6.387 2.488 3.061 1 68.88 106 ALA A CA 1
ATOM 792 C C . ALA A 1 106 ? 6.367 3.189 1.706 1 68.88 106 ALA A C 1
ATOM 794 O O . ALA A 1 106 ? 5.398 3.873 1.366 1 68.88 106 ALA A O 1
ATOM 795 N N . ARG A 1 107 ? 7.48 3.113 1.031 1 71.5 107 ARG A N 1
ATOM 796 C CA . ARG A 1 107 ? 7.625 3.549 -0.354 1 71.5 107 ARG A CA 1
ATOM 797 C C . ARG A 1 107 ? 7.848 2.359 -1.282 1 71.5 107 ARG A C 1
ATOM 799 O O . ARG A 1 107 ? 8.773 1.568 -1.077 1 71.5 107 ARG A O 1
ATOM 806 N N . VAL A 1 108 ? 6.914 2.27 -2.229 1 62.34 108 VAL A N 1
ATOM 807 C CA . VAL A 1 108 ? 6.977 1.149 -3.16 1 62.34 108 VAL A CA 1
ATOM 808 C C . VAL A 1 108 ? 7.203 1.668 -4.578 1 62.34 108 VAL A C 1
ATOM 810 O O . VAL A 1 108 ? 6.414 2.473 -5.082 1 62.34 108 VAL A O 1
ATOM 813 N N . VAL A 1 109 ? 8.336 1.377 -5.105 1 60 109 VAL A N 1
ATOM 814 C CA . VAL A 1 109 ? 8.617 1.704 -6.5 1 60 109 VAL A CA 1
ATOM 815 C C . VAL A 1 109 ? 8.109 0.581 -7.402 1 60 109 VAL A C 1
ATOM 817 O O . VAL A 1 109 ? 8.531 -0.571 -7.262 1 60 109 VAL A O 1
ATOM 820 N N . CYS A 1 110 ? 7.109 0.985 -8.219 1 50.41 110 CYS A N 1
ATOM 821 C CA . CYS A 1 110 ? 6.492 -0.011 -9.086 1 50.41 110 CYS A CA 1
ATOM 822 C C . CYS A 1 110 ? 7.352 -0.277 -10.312 1 50.41 110 CYS A C 1
ATOM 824 O O . CYS A 1 110 ? 8.094 0.6 -10.758 1 50.41 110 CYS A O 1
ATOM 826 N N . ASN A 1 111 ? 7.285 -1.519 -10.672 1 48.81 111 ASN A N 1
ATOM 827 C CA . ASN A 1 111 ? 8.055 -1.906 -11.852 1 48.81 111 ASN A CA 1
ATOM 828 C C . ASN A 1 111 ? 7.488 -1.274 -13.117 1 48.81 111 ASN A C 1
ATOM 830 O O . ASN A 1 111 ? 6.344 -0.814 -13.133 1 48.81 111 ASN A O 1
ATOM 834 N N . ASN A 1 112 ? 8.359 -1.247 -14.227 1 44.72 112 ASN A N 1
ATOM 835 C CA . ASN A 1 112 ? 8.016 -0.804 -15.57 1 44.72 112 ASN A CA 1
ATOM 836 C C . ASN A 1 112 ? 7.461 0.62 -15.57 1 44.72 112 ASN A C 1
ATOM 838 O O . ASN A 1 112 ? 6.449 0.899 -16.219 1 44.72 112 ASN A O 1
ATOM 842 N N . ASN A 1 113 ? 7.93 1.401 -14.75 1 48.41 113 ASN A N 1
ATOM 843 C CA . ASN A 1 113 ? 7.609 2.824 -14.711 1 48.41 113 ASN A CA 1
ATOM 844 C C . ASN A 1 113 ? 6.184 3.064 -14.219 1 48.41 113 ASN A C 1
ATOM 846 O O . ASN A 1 113 ? 5.523 4.008 -14.648 1 48.41 113 ASN A O 1
ATOM 850 N N . ALA A 1 114 ? 5.723 2.061 -13.562 1 49.38 114 ALA A N 1
ATOM 851 C CA . ALA A 1 114 ? 4.352 2.191 -13.078 1 49.38 114 ALA A CA 1
ATOM 852 C C . ALA A 1 114 ? 4.27 3.195 -11.93 1 49.38 114 ALA A C 1
ATOM 854 O O . ALA A 1 114 ? 3.178 3.502 -11.445 1 49.38 114 ALA A O 1
ATOM 855 N N . GLY A 1 115 ? 5.375 3.652 -11.562 1 59.47 115 GLY A N 1
ATOM 856 C CA . GLY A 1 115 ? 5.367 4.762 -10.625 1 59.47 115 GLY A CA 1
ATOM 857 C C . GLY A 1 115 ? 5.73 4.352 -9.211 1 59.47 115 GLY A C 1
ATOM 858 O O . GLY A 1 115 ? 6.441 3.365 -9.008 1 59.47 115 GLY A O 1
ATOM 859 N N . VAL A 1 116 ? 5.562 5.188 -8.297 1 68.25 116 VAL A N 1
ATOM 860 C CA . VAL A 1 116 ? 5.906 5.02 -6.887 1 68.25 116 VAL A CA 1
ATOM 861 C C . VAL A 1 116 ? 4.652 5.164 -6.027 1 68.25 116 VAL A C 1
ATOM 863 O O . VAL A 1 116 ? 3.838 6.062 -6.254 1 68.25 116 VAL A O 1
ATOM 866 N N . PHE A 1 117 ? 4.496 4.203 -5.082 1 68.81 117 PHE A N 1
ATOM 867 C CA . PHE A 1 117 ? 3.445 4.277 -4.074 1 68.81 117 PHE A CA 1
ATOM 868 C C . PHE A 1 117 ? 4.039 4.516 -2.691 1 68.81 117 PHE A C 1
ATOM 870 O O . PHE A 1 117 ? 5.059 3.918 -2.336 1 68.81 117 PHE A O 1
ATOM 877 N N . ILE A 1 118 ? 3.408 5.469 -2.078 1 77.81 118 ILE A N 1
ATOM 878 C CA . ILE A 1 118 ? 3.795 5.719 -0.694 1 77.81 118 ILE A CA 1
ATOM 879 C C . ILE A 1 118 ? 2.578 5.57 0.217 1 77.81 118 ILE A C 1
ATOM 881 O O . ILE A 1 118 ? 1.518 6.137 -0.056 1 77.81 118 ILE A O 1
ATOM 885 N N . ILE A 1 119 ? 2.74 4.789 1.186 1 76.88 119 ILE A N 1
ATOM 886 C CA . ILE A 1 119 ? 1.669 4.562 2.15 1 76.88 119 ILE A CA 1
ATOM 887 C C . ILE A 1 119 ? 2.188 4.809 3.564 1 76.88 119 ILE A C 1
ATOM 889 O O . ILE A 1 119 ? 3.312 4.422 3.895 1 76.88 119 ILE A O 1
ATOM 893 N N . CYS A 1 120 ? 1.373 5.535 4.387 1 80.19 120 CYS A N 1
ATOM 894 C CA . CYS A 1 120 ? 1.67 5.703 5.805 1 80.19 120 CYS A CA 1
ATOM 895 C C . CYS A 1 120 ? 0.483 5.285 6.664 1 80.19 120 CYS A C 1
ATOM 897 O O . CYS A 1 120 ? -0.655 5.668 6.387 1 80.19 120 CYS A O 1
ATOM 899 N N . SER A 1 121 ? 0.806 4.547 7.719 1 73.5 121 SER A N 1
ATOM 900 C CA . SER A 1 121 ? -0.189 4.098 8.688 1 73.5 121 SER A CA 1
ATOM 901 C C . SER A 1 121 ? -0.026 4.82 10.023 1 73.5 121 SER A C 1
ATOM 903 O O . SER A 1 121 ? 1.097 5.062 10.469 1 73.5 121 SER A O 1
ATOM 905 N N . TYR A 1 122 ? -1.167 5.168 10.516 1 79.06 122 TYR A N 1
ATOM 906 C CA . TYR A 1 122 ? -1.24 5.918 11.766 1 79.06 122 TYR A CA 1
ATOM 907 C C . TYR A 1 122 ? -1.918 5.098 12.852 1 79.06 122 TYR A C 1
ATOM 909 O O . TYR A 1 122 ? -2.936 4.445 12.609 1 79.06 122 TYR A O 1
ATOM 917 N N . ASP A 1 123 ? -1.328 5.172 13.992 1 72.62 123 ASP A N 1
ATOM 918 C CA . ASP A 1 123 ? -1.892 4.516 15.164 1 72.62 123 ASP A CA 1
ATOM 919 C C . ASP A 1 123 ? -2.043 5.496 16.328 1 72.62 123 ASP A C 1
ATOM 921 O O . ASP A 1 123 ? -1.055 6.047 16.812 1 72.62 123 ASP A O 1
ATOM 925 N N . VAL A 1 124 ? -3.307 5.715 16.75 1 73.75 124 VAL A N 1
ATOM 926 C CA . VAL A 1 124 ? -4.586 5.16 16.328 1 73.75 124 VAL A CA 1
ATOM 927 C C . VAL A 1 124 ? -5.074 5.898 15.078 1 73.75 124 VAL A C 1
ATOM 929 O O . VAL A 1 124 ? -4.547 6.957 14.727 1 73.75 124 VAL A O 1
ATOM 932 N N . PRO A 1 125 ? -6.086 5.348 14.367 1 74.06 125 PRO A N 1
ATOM 933 C CA . PRO A 1 125 ? -6.676 6.059 13.227 1 74.06 125 PRO A CA 1
ATOM 934 C C . PRO A 1 125 ? -7.316 7.387 13.633 1 74.06 125 PRO A C 1
ATOM 936 O O . PRO A 1 125 ? -7.93 7.48 14.695 1 74.06 125 PRO A O 1
ATOM 939 N N . GLY A 1 126 ? -7.098 8.383 12.719 1 82.56 126 GLY A N 1
ATOM 940 C CA . GLY A 1 126 ? -7.785 9.656 12.867 1 82.56 126 GLY A CA 1
ATOM 941 C C . GLY A 1 126 ? -9.094 9.719 12.102 1 82.56 126 GLY A C 1
ATOM 942 O O . GLY A 1 126 ? -9.742 8.695 11.883 1 82.56 126 GLY A O 1
ATOM 943 N N . ASN A 1 127 ? -9.516 10.961 11.906 1 79.56 127 ASN A N 1
ATOM 944 C CA . ASN A 1 127 ? -10.711 11.266 11.133 1 79.56 127 ASN A CA 1
ATOM 945 C C . ASN A 1 127 ? -11.961 10.633 11.75 1 79.56 127 ASN A C 1
ATOM 947 O O . ASN A 1 127 ? -12.789 10.055 11.047 1 79.56 127 ASN A O 1
ATOM 951 N N . ILE A 1 128 ? -11.93 10.625 13.055 1 78.44 128 ILE A N 1
ATOM 952 C CA . ILE A 1 128 ? -13.094 10.125 13.781 1 78.44 128 ILE A CA 1
ATOM 953 C C . ILE A 1 128 ? -14.227 11.141 13.688 1 78.44 128 ILE A C 1
ATOM 955 O O . ILE A 1 128 ? -14.039 12.32 13.984 1 78.44 128 ILE A O 1
ATOM 959 N N . ASP A 1 129 ? -15.344 10.656 13.234 1 76.38 129 ASP A N 1
ATOM 960 C CA . ASP A 1 129 ? -16.484 11.555 13.07 1 76.38 129 ASP A CA 1
ATOM 961 C C . ASP A 1 129 ? -16.797 12.297 14.367 1 76.38 129 ASP A C 1
ATOM 963 O O . ASP A 1 129 ? -16.828 11.688 15.438 1 76.38 129 ASP A O 1
ATOM 967 N N . GLY A 1 130 ? -16.984 13.617 14.297 1 80.88 130 GLY A N 1
ATOM 968 C CA . GLY A 1 130 ? -17.359 14.43 15.445 1 80.88 130 GLY A CA 1
ATOM 969 C C . GLY A 1 130 ? -16.172 14.875 16.266 1 80.88 130 GLY A C 1
ATOM 970 O O . GLY A 1 130 ? -16.328 15.625 17.234 1 80.88 130 GLY A O 1
ATOM 971 N N . GLN A 1 131 ? -15.031 14.406 15.969 1 88.5 131 GLN A N 1
ATOM 972 C CA . GLN A 1 131 ? -13.828 14.805 16.688 1 88.5 131 GLN A CA 1
ATOM 973 C C . GLN A 1 131 ? -12.906 15.641 15.812 1 88.5 131 GLN A C 1
ATOM 975 O O . GLN A 1 131 ? -12.75 15.359 14.625 1 88.5 131 GLN A O 1
ATOM 980 N N . SER A 1 132 ? -12.438 16.641 16.453 1 90.69 132 SER A N 1
ATOM 981 C CA . SER A 1 132 ? -11.438 17.469 15.781 1 90.69 132 SER A CA 1
ATOM 982 C C . SER A 1 132 ? -10.055 16.812 15.836 1 90.69 132 SER A C 1
ATOM 984 O O . SER A 1 132 ? -9.734 16.109 16.797 1 90.69 132 SER A O 1
ATOM 986 N N . PRO A 1 133 ? -9.18 17.094 14.836 1 91.5 133 PRO A N 1
ATOM 987 C CA . PRO A 1 133 ? -7.832 16.516 14.828 1 91.5 133 PRO A CA 1
ATOM 988 C C . PRO A 1 133 ? -6.938 17.094 15.922 1 91.5 133 PRO A C 1
ATOM 990 O O . PRO A 1 133 ? -5.902 16.516 16.25 1 91.5 133 PRO A O 1
ATOM 993 N N . TYR A 1 134 ? -7.285 18.188 16.438 1 84.75 134 TYR A N 1
ATOM 994 C CA . TYR A 1 134 ? -6.438 18.891 17.391 1 84.75 134 TYR A CA 1
ATOM 995 C C . TYR A 1 134 ? -6.93 18.688 18.828 1 84.75 134 TYR A C 1
ATOM 997 O O . TYR A 1 134 ? -8.109 18.391 19.047 1 84.75 134 TYR A O 1
ATOM 1005 N N . MET B 1 1 ? 41.25 -2.109 -5.387 1 26.02 1 MET B N 1
ATOM 1006 C CA . MET B 1 1 ? 40.562 -0.83 -5.363 1 26.02 1 MET B CA 1
ATOM 1007 C C . MET B 1 1 ? 39.031 -1.04 -5.27 1 26.02 1 MET B C 1
ATOM 1009 O O . MET B 1 1 ? 38.438 -1.562 -6.203 1 26.02 1 MET B O 1
ATOM 1013 N N . SER B 1 2 ? 38.438 -1.317 -4.02 1 25.2 2 SER B N 1
ATOM 1014 C CA . SER B 1 2 ? 37.094 -1.819 -3.697 1 25.2 2 SER B CA 1
ATOM 1015 C C . SER B 1 2 ? 36.031 -0.728 -3.854 1 25.2 2 SER B C 1
ATOM 1017 O O . SER B 1 2 ? 36.219 0.391 -3.369 1 25.2 2 SER B O 1
ATOM 1019 N N . LEU B 1 3 ? 35.406 -0.711 -4.984 1 27.06 3 LEU B N 1
ATOM 1020 C CA . LEU B 1 3 ? 34.375 0.271 -5.285 1 27.06 3 LEU B CA 1
ATOM 1021 C C . LEU B 1 3 ? 33.25 0.24 -4.23 1 27.06 3 LEU B C 1
ATOM 1023 O O . LEU B 1 3 ? 32.562 -0.763 -4.09 1 27.06 3 LEU B O 1
ATOM 1027 N N . ALA B 1 4 ? 33.469 0.92 -3.176 1 29.56 4 ALA B N 1
ATOM 1028 C CA . ALA B 1 4 ? 32.469 1.052 -2.131 1 29.56 4 ALA B CA 1
ATOM 1029 C C . ALA B 1 4 ? 31.156 1.634 -2.691 1 29.56 4 ALA B C 1
ATOM 1031 O O . ALA B 1 4 ? 31.156 2.742 -3.234 1 29.56 4 ALA B O 1
ATOM 1032 N N . MET B 1 5 ? 30.297 0.849 -3.188 1 27.39 5 MET B N 1
ATOM 1033 C CA . MET B 1 5 ? 28.969 1.282 -3.609 1 27.39 5 MET B CA 1
ATOM 1034 C C . MET B 1 5 ? 28.281 2.074 -2.504 1 27.39 5 MET B C 1
ATOM 1036 O O . MET B 1 5 ? 28.031 1.547 -1.418 1 27.39 5 MET B O 1
ATOM 1040 N N . MET B 1 6 ? 28.672 3.234 -2.371 1 28.95 6 MET B N 1
ATOM 1041 C CA . MET B 1 6 ? 28.031 4.047 -1.337 1 28.95 6 MET B CA 1
ATOM 1042 C C . MET B 1 6 ? 26.516 4.086 -1.526 1 28.95 6 MET B C 1
ATOM 1044 O O . MET B 1 6 ? 26.031 4.48 -2.588 1 28.95 6 MET B O 1
ATOM 1048 N N . HIS B 1 7 ? 25.734 3.137 -1.02 1 35.66 7 HIS B N 1
ATOM 1049 C CA . HIS B 1 7 ? 24.281 3.266 -0.949 1 35.66 7 HIS B CA 1
ATOM 1050 C C . HIS B 1 7 ? 23.875 4.664 -0.496 1 35.66 7 HIS B C 1
ATOM 1052 O O . HIS B 1 7 ? 24.203 5.078 0.62 1 35.66 7 HIS B O 1
ATOM 1058 N N . VAL B 1 8 ? 24.094 5.625 -1.28 1 33.28 8 VAL B N 1
ATOM 1059 C CA . VAL B 1 8 ? 23.547 6.949 -0.976 1 33.28 8 VAL B CA 1
ATOM 1060 C C . VAL B 1 8 ? 22.172 6.809 -0.311 1 33.28 8 VAL B C 1
ATOM 1062 O O . VAL B 1 8 ? 21.25 6.27 -0.91 1 33.28 8 VAL B O 1
ATOM 1065 N N . THR B 1 9 ? 21.984 6.453 0.902 1 42.94 9 THR B N 1
ATOM 1066 C CA . THR B 1 9 ? 20.766 6.473 1.694 1 42.94 9 THR B CA 1
ATOM 1067 C C . THR B 1 9 ? 19.922 7.703 1.366 1 42.94 9 THR B C 1
ATOM 1069 O O . THR B 1 9 ? 20.391 8.836 1.513 1 42.94 9 THR B O 1
ATOM 1072 N N . ILE B 1 10 ? 19.438 7.934 0.171 1 48.5 10 ILE B N 1
ATOM 1073 C CA . ILE B 1 10 ? 18.719 9.102 -0.332 1 48.5 10 ILE B CA 1
ATOM 1074 C C . ILE B 1 10 ? 17.75 9.617 0.738 1 48.5 10 ILE B C 1
ATOM 1076 O O . ILE B 1 10 ? 16.859 8.891 1.178 1 48.5 10 ILE B O 1
ATOM 1080 N N . ALA B 1 11 ? 18.109 10.648 1.519 1 63.5 11 ALA B N 1
ATOM 1081 C CA . ALA B 1 11 ? 17.656 11.453 2.65 1 63.5 11 ALA B CA 1
ATOM 1082 C C . ALA B 1 11 ? 16.188 11.828 2.5 1 63.5 11 ALA B C 1
ATOM 1084 O O . ALA B 1 11 ? 15.547 12.266 3.463 1 63.5 11 ALA B O 1
ATOM 1085 N N . GLN B 1 12 ? 15.359 11.273 1.525 1 78.19 12 GLN B N 1
ATOM 1086 C CA . GLN B 1 12 ? 13.992 11.742 1.328 1 78.19 12 GLN B CA 1
ATOM 1087 C C . GLN B 1 12 ? 12.992 10.609 1.526 1 78.19 12 GLN B C 1
ATOM 1089 O O . GLN B 1 12 ? 11.781 10.844 1.568 1 78.19 12 GLN B O 1
ATOM 1094 N N . ASN B 1 13 ? 13.469 9.438 1.772 1 79.94 13 ASN B N 1
ATOM 1095 C CA . ASN B 1 13 ? 12.562 8.297 1.738 1 79.94 13 ASN B CA 1
ATOM 1096 C C . ASN B 1 13 ? 12.719 7.414 2.973 1 79.94 13 ASN B C 1
ATOM 1098 O O . ASN B 1 13 ? 12.062 6.379 3.09 1 79.94 13 ASN B O 1
ATOM 1102 N N . SER B 1 14 ? 13.578 7.812 3.879 1 77.25 14 SER B N 1
ATOM 1103 C CA . SER B 1 14 ? 13.766 7.012 5.082 1 77.25 14 SER B CA 1
ATOM 1104 C C . SER B 1 14 ? 12.594 7.172 6.043 1 77.25 14 SER B C 1
ATOM 1106 O O . SER B 1 14 ? 11.844 8.141 5.953 1 77.25 14 SER B O 1
ATOM 1108 N N . PRO B 1 15 ? 12.469 6.203 6.941 1 77.75 15 PRO B N 1
ATOM 1109 C CA . PRO B 1 15 ? 11.453 6.387 7.98 1 77.75 15 PRO B CA 1
ATOM 1110 C C . PRO B 1 15 ? 11.602 7.711 8.727 1 77.75 15 PRO B C 1
ATOM 1112 O O . PRO B 1 15 ? 10.609 8.359 9.047 1 77.75 15 PRO B O 1
ATOM 1115 N N . THR B 1 16 ? 12.844 8.086 8.961 1 86.25 16 THR B N 1
ATOM 1116 C CA . THR B 1 16 ? 13.094 9.344 9.648 1 86.25 16 THR B CA 1
ATOM 1117 C C . THR B 1 16 ? 12.633 10.523 8.797 1 86.25 16 THR B C 1
ATOM 1119 O O . THR B 1 16 ? 12.109 11.508 9.328 1 86.25 16 THR B O 1
ATOM 1122 N N . ASP B 1 17 ? 12.82 10.414 7.484 1 89 17 ASP B N 1
ATOM 1123 C CA . ASP B 1 17 ? 12.352 11.469 6.598 1 89 17 ASP B CA 1
ATOM 1124 C C . ASP B 1 17 ? 10.836 11.609 6.66 1 89 17 ASP B C 1
ATOM 1126 O O . ASP B 1 17 ? 10.312 12.719 6.742 1 89 17 ASP B O 1
ATOM 1130 N N . PHE B 1 18 ? 10.148 10.492 6.562 1 88.94 18 PHE B N 1
ATOM 1131 C CA . PHE B 1 18 ? 8.695 10.5 6.699 1 88.94 18 PHE B CA 1
ATOM 1132 C C . PHE B 1 18 ? 8.281 11.148 8.016 1 88.94 18 PHE B C 1
ATOM 1134 O O . PHE B 1 18 ? 7.418 12.023 8.039 1 88.94 18 PHE B O 1
ATOM 1141 N N . LEU B 1 19 ? 8.906 10.664 9.102 1 91.62 19 LEU B N 1
ATOM 1142 C CA . LEU B 1 19 ? 8.57 11.125 10.445 1 91.62 19 LEU B CA 1
ATOM 1143 C C . LEU B 1 19 ? 8.82 12.625 10.586 1 91.62 19 LEU B C 1
ATOM 1145 O O . LEU B 1 19 ? 7.957 13.352 11.086 1 91.62 19 LEU B O 1
ATOM 1149 N N . ASN B 1 20 ? 9.969 13.109 10.141 1 95.06 20 ASN B N 1
ATOM 1150 C CA . ASN B 1 20 ? 10.297 14.5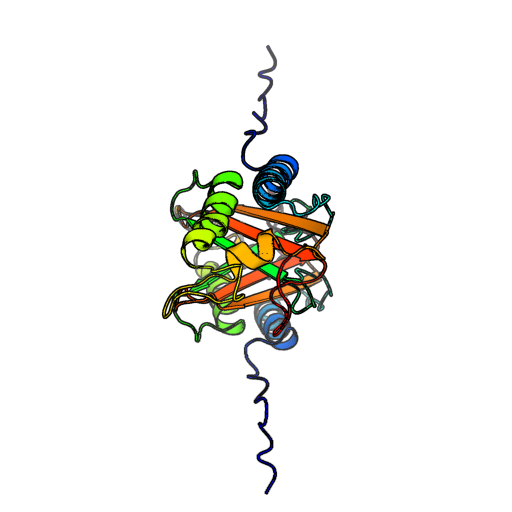23 10.242 1 95.06 20 ASN B CA 1
ATOM 1151 C C . ASN B 1 20 ? 9.312 15.391 9.461 1 95.06 20 ASN B C 1
ATOM 1153 O O . ASN B 1 20 ? 8.914 16.453 9.93 1 95.06 20 ASN B O 1
ATOM 1157 N N . ALA B 1 21 ? 8.992 14.938 8.258 1 95.44 21 ALA B N 1
ATOM 1158 C CA . ALA B 1 21 ? 8.031 15.695 7.457 1 95.44 21 ALA B CA 1
ATOM 1159 C C . ALA B 1 21 ? 6.676 15.773 8.164 1 95.44 21 ALA B C 1
ATOM 1161 O O . ALA B 1 21 ? 6.047 16.844 8.188 1 95.44 21 ALA B O 1
ATOM 1162 N N . HIS B 1 22 ? 6.195 14.656 8.664 1 96.75 22 HIS B N 1
ATOM 1163 C CA . HIS B 1 22 ? 4.953 14.672 9.43 1 96.75 22 HIS B CA 1
ATOM 1164 C C . HIS B 1 22 ? 5.059 15.617 10.625 1 96.75 22 HIS B C 1
ATOM 1166 O O . HIS B 1 22 ? 4.168 16.453 10.844 1 96.75 22 HIS B O 1
ATOM 1172 N N . ASN B 1 23 ? 6.082 15.562 11.422 1 97.38 23 ASN B N 1
ATOM 1173 C CA . ASN B 1 23 ? 6.207 16.328 12.648 1 97.38 23 ASN B CA 1
ATOM 1174 C C . ASN B 1 23 ? 6.402 17.812 12.367 1 97.38 23 ASN B C 1
ATOM 1176 O O . ASN B 1 23 ? 5.992 18.672 13.164 1 97.38 23 ASN B O 1
ATOM 1180 N N . THR B 1 24 ? 7.047 18.125 11.258 1 97.12 24 THR B N 1
ATOM 1181 C CA . THR B 1 24 ? 7.105 19.531 10.828 1 97.12 24 THR B CA 1
ATOM 1182 C C . THR B 1 24 ? 5.703 20.094 10.625 1 97.12 24 THR B C 1
ATOM 1184 O O . THR B 1 24 ? 5.391 21.188 11.094 1 97.12 24 THR B O 1
ATOM 1187 N N . ALA B 1 25 ? 4.879 19.344 9.906 1 96 25 ALA B N 1
ATOM 1188 C CA . ALA B 1 25 ? 3.498 19.766 9.68 1 96 25 ALA B CA 1
ATOM 1189 C C . ALA B 1 25 ? 2.74 19.906 11 1 96 25 ALA B C 1
ATOM 1191 O O . ALA B 1 25 ? 2 20.875 11.195 1 96 25 ALA B O 1
ATOM 1192 N N . ARG B 1 26 ? 2.922 18.922 11.891 1 97 26 ARG B N 1
ATOM 1193 C CA . ARG B 1 26 ? 2.244 18.922 13.18 1 97 26 ARG B CA 1
ATOM 1194 C C . ARG B 1 26 ? 2.68 20.109 14.023 1 97 26 ARG B C 1
ATOM 1196 O O . ARG B 1 26 ? 1.847 20.781 14.641 1 97 26 ARG B O 1
ATOM 1203 N N . ALA B 1 27 ? 3.934 20.422 14.047 1 97.06 27 ALA B N 1
ATOM 1204 C CA . ALA B 1 27 ? 4.449 21.547 14.812 1 97.06 27 ALA B CA 1
ATOM 1205 C C . ALA B 1 27 ? 3.84 22.859 14.336 1 97.06 27 ALA B C 1
ATOM 1207 O O . ALA B 1 27 ? 3.545 23.75 15.141 1 97.06 27 ALA B O 1
ATOM 1208 N N . GLN B 1 28 ? 3.631 23 13.078 1 95.25 28 GLN B N 1
ATOM 1209 C CA . GLN B 1 28 ? 3.057 24.203 12.5 1 95.25 28 GLN B CA 1
ATOM 1210 C C . GLN B 1 28 ? 1.641 24.438 13.016 1 95.25 28 GLN B C 1
ATOM 1212 O O . GLN B 1 28 ? 1.184 25.578 13.094 1 95.25 28 GLN B O 1
ATOM 1217 N N . ASP B 1 29 ? 1.031 23.359 13.445 1 94.69 29 ASP B N 1
ATOM 1218 C CA . ASP B 1 29 ? -0.348 23.469 13.906 1 94.69 29 ASP B CA 1
ATOM 1219 C C . ASP B 1 29 ? -0.436 23.312 15.422 1 94.69 29 ASP B C 1
ATOM 1221 O O . ASP B 1 29 ? -1.53 23.188 15.977 1 94.69 29 ASP B O 1
ATOM 1225 N N . GLY B 1 30 ? 0.695 23.234 16.047 1 95.19 30 GLY B N 1
ATOM 1226 C CA . GLY B 1 30 ? 0.721 23.109 17.484 1 95.19 30 GLY B CA 1
ATOM 1227 C C . GLY B 1 30 ? 0.311 21.734 17.984 1 95.19 30 GLY B C 1
ATOM 1228 O O . GLY B 1 30 ? -0.225 21.594 19.078 1 95.19 30 GLY B O 1
ATOM 1229 N N . VAL B 1 31 ? 0.41 20.766 17.203 1 95.06 31 VAL B N 1
ATOM 1230 C CA . VAL B 1 31 ? 0.077 19.375 17.531 1 95.06 31 VAL B CA 1
ATOM 1231 C C . VAL B 1 31 ? 1.338 18.641 17.969 1 95.06 31 VAL B C 1
ATOM 1233 O O . VAL B 1 31 ? 2.42 18.859 17.422 1 95.06 31 VAL B O 1
ATOM 1236 N N . GLY B 1 32 ? 1.27 17.75 18.922 1 95.56 32 GLY B N 1
ATOM 1237 C CA . GLY B 1 32 ? 2.406 16.984 19.422 1 95.56 32 GLY B CA 1
ATOM 1238 C C . GLY B 1 32 ? 3.039 16.109 18.359 1 95.56 32 GLY B C 1
ATOM 1239 O O . GLY B 1 32 ? 2.361 15.648 17.438 1 95.56 32 GLY B O 1
ATOM 1240 N N . ALA B 1 33 ? 4.262 15.805 18.594 1 96.19 33 ALA B N 1
ATOM 1241 C CA . ALA B 1 33 ? 5.031 15.008 17.641 1 96.19 33 ALA B CA 1
ATOM 1242 C C . ALA B 1 33 ? 4.609 13.539 17.688 1 96.19 33 ALA B C 1
ATOM 1244 O O . ALA B 1 33 ? 4.176 13.047 18.719 1 96.19 33 ALA B O 1
ATOM 1245 N N . MET B 1 34 ? 4.715 12.93 16.453 1 94.25 34 MET B N 1
ATOM 1246 C CA . MET B 1 34 ? 4.605 11.477 16.359 1 94.25 34 MET B CA 1
ATOM 1247 C C . MET B 1 34 ? 5.957 10.812 16.594 1 94.25 34 MET B C 1
ATOM 1249 O O . MET B 1 34 ? 6.996 11.477 16.547 1 94.25 34 MET B O 1
ATOM 1253 N N . ARG B 1 35 ? 5.891 9.547 16.906 1 88.69 35 ARG B N 1
ATOM 1254 C CA . ARG B 1 35 ? 7.082 8.703 16.953 1 88.69 35 ARG B CA 1
ATOM 1255 C C . ARG B 1 35 ? 6.996 7.574 15.93 1 88.69 35 ARG B C 1
ATOM 1257 O O . ARG B 1 35 ? 5.902 7.188 15.523 1 88.69 35 ARG B O 1
ATOM 1264 N N . ALA B 1 36 ? 8.156 7.301 15.523 1 76.94 36 ALA B N 1
ATOM 1265 C CA . ALA B 1 36 ? 8.211 6.191 14.57 1 76.94 36 ALA B CA 1
ATOM 1266 C C . ALA B 1 36 ? 7.754 4.891 15.219 1 76.94 36 ALA B C 1
ATOM 1268 O O . ALA B 1 36 ? 8.047 4.637 16.391 1 76.94 36 ALA B O 1
ATOM 1269 N N . SER B 1 37 ? 6.777 4.465 14.672 1 61 37 SER B N 1
ATOM 1270 C CA . SER B 1 37 ? 6.387 3.129 15.109 1 61 37 SER B CA 1
ATOM 1271 C C . SER B 1 37 ? 6.773 2.072 14.078 1 61 37 SER B C 1
ATOM 1273 O O . SER B 1 37 ? 6.891 2.371 12.891 1 61 37 SER B O 1
ATOM 1275 N N . THR B 1 38 ? 7.293 1.069 14.555 1 41.88 38 THR B N 1
ATOM 1276 C CA . THR B 1 38 ? 7.492 -0.068 13.664 1 41.88 38 THR B CA 1
ATOM 1277 C C . THR B 1 38 ? 6.164 -0.539 13.078 1 41.88 38 THR B C 1
ATOM 1279 O O . THR B 1 38 ? 5.688 -1.627 13.406 1 41.88 38 THR B O 1
ATOM 1282 N N . CYS B 1 39 ? 5.371 0.383 13.383 1 38.81 39 CYS B N 1
ATOM 1283 C CA . CYS B 1 39 ? 4.168 -0.131 12.734 1 38.81 39 CYS B CA 1
ATOM 1284 C C . CYS B 1 39 ? 4.461 -0.592 11.312 1 38.81 39 CYS B C 1
ATOM 1286 O O . CYS B 1 39 ? 5.082 0.135 10.539 1 38.81 39 CYS B O 1
ATOM 1288 N N . SER B 1 40 ? 4.895 -1.761 11.258 1 33.12 40 SER B N 1
ATOM 1289 C CA . SER B 1 40 ? 5.297 -2.424 10.023 1 33.12 40 SER B CA 1
ATOM 1290 C C . SER B 1 40 ? 4.281 -2.184 8.906 1 33.12 40 SER B C 1
ATOM 1292 O O . SER B 1 40 ? 3.168 -2.711 8.953 1 33.12 40 SER B O 1
ATOM 1294 N N . LEU B 1 41 ? 3.672 -1.027 8.914 1 38.84 41 LEU B N 1
ATOM 1295 C CA . LEU B 1 41 ? 3.162 -1.025 7.551 1 38.84 41 LEU B CA 1
ATOM 1296 C C . LEU B 1 41 ? 4.188 -1.616 6.586 1 38.84 41 LEU B C 1
ATOM 1298 O O . LEU B 1 41 ? 4.953 -0.88 5.961 1 38.84 41 LEU B O 1
ATOM 1302 N N . VAL B 1 42 ? 4.898 -2.504 7.316 1 31.41 42 VAL B N 1
ATOM 1303 C CA . VAL B 1 42 ? 5.984 -3.186 6.617 1 31.41 42 VAL B CA 1
ATOM 1304 C C . VAL B 1 42 ? 5.602 -3.402 5.156 1 31.41 42 VAL B C 1
ATOM 1306 O O . VAL B 1 42 ? 4.684 -4.168 4.855 1 31.41 42 VAL B O 1
ATOM 1309 N N . LEU B 1 43 ? 5.09 -2.371 4.398 1 36.44 43 LEU B N 1
ATOM 1310 C CA . LEU B 1 43 ? 5.637 -2.939 3.174 1 36.44 43 LEU B CA 1
ATOM 1311 C C . LEU B 1 43 ? 7.02 -3.535 3.418 1 36.44 43 LEU B C 1
ATOM 1313 O O . LEU B 1 43 ? 7.895 -2.873 3.979 1 36.44 43 LEU B O 1
ATOM 1317 N N . SER B 1 44 ? 7.066 -4.48 4.266 1 30.19 44 SER B N 1
ATOM 1318 C CA . SER B 1 44 ? 8.305 -4.992 4.844 1 30.19 44 SER B CA 1
ATOM 1319 C C . SER B 1 44 ? 9.516 -4.555 4.027 1 30.19 44 SER B C 1
ATOM 1321 O O . SER B 1 44 ? 9.57 -4.77 2.816 1 30.19 44 SER B O 1
ATOM 1323 N N . ASN B 1 45 ? 9.953 -3.414 3.926 1 32.06 45 ASN B N 1
ATOM 1324 C CA . ASN B 1 45 ? 11.383 -3.604 3.699 1 32.06 45 ASN B CA 1
ATOM 1325 C C . ASN B 1 45 ? 11.859 -4.941 4.254 1 32.06 45 ASN B C 1
ATOM 1327 O O . ASN B 1 45 ? 13.062 -5.148 4.426 1 32.06 45 ASN B O 1
ATOM 1331 N N . GLY B 1 46 ? 11.062 -5.363 5.102 1 36.09 46 GLY B N 1
ATOM 1332 C CA . GLY B 1 46 ? 11.445 -6.695 5.555 1 36.09 46 GLY B CA 1
ATOM 1333 C C . GLY B 1 46 ? 11.469 -7.719 4.434 1 36.09 46 GLY B C 1
ATOM 1334 O O . GLY B 1 46 ? 11.125 -7.406 3.291 1 36.09 46 GLY B O 1
ATOM 1335 N N . PRO B 1 47 ? 11.898 -8.648 4.82 1 40.22 47 PRO B N 1
ATOM 1336 C CA . PRO B 1 47 ? 12.133 -9.773 3.914 1 40.22 47 PRO B CA 1
ATOM 1337 C C . PRO B 1 47 ? 10.852 -10.297 3.266 1 40.22 47 PRO B C 1
ATOM 1339 O O . PRO B 1 47 ? 10.727 -11.492 3 1 40.22 47 PRO B O 1
ATOM 1342 N N . TYR B 1 48 ? 9.711 -9.312 3.193 1 46.53 48 TYR B N 1
ATOM 1343 C CA . TYR B 1 48 ? 8.547 -9.938 2.572 1 46.53 48 TYR B CA 1
ATOM 1344 C C . TYR B 1 48 ? 8.516 -9.648 1.075 1 46.53 48 TYR B C 1
ATOM 1346 O O . TYR B 1 48 ? 9 -8.617 0.622 1 46.53 48 TYR B O 1
ATOM 1354 N N . GLY B 1 49 ? 8.055 -10.594 0.437 1 63.03 49 GLY B N 1
ATOM 1355 C CA . GLY B 1 49 ? 7.66 -10.406 -0.951 1 63.03 49 GLY B CA 1
ATOM 1356 C C . GLY B 1 49 ? 6.332 -9.688 -1.105 1 63.03 49 GLY B C 1
ATOM 1357 O O . GLY B 1 49 ? 5.43 -9.859 -0.282 1 63.03 49 GLY B O 1
ATOM 1358 N N . GLU B 1 50 ? 6.172 -8.594 -1.951 1 70.62 50 GLU B N 1
ATOM 1359 C CA . GLU B 1 50 ? 4.93 -7.84 -2.088 1 70.62 50 GLU B CA 1
ATOM 1360 C C . GLU B 1 50 ? 4.48 -7.781 -3.545 1 70.62 50 GLU B C 1
ATOM 1362 O O . GLU B 1 50 ? 5.305 -7.645 -4.453 1 70.62 50 GLU B O 1
ATOM 1367 N N . ASN B 1 51 ? 3.127 -8.062 -3.723 1 78 51 ASN B N 1
ATOM 1368 C CA . ASN B 1 51 ? 2.449 -7.699 -4.965 1 78 51 ASN B CA 1
ATOM 1369 C C . ASN B 1 51 ? 1.495 -6.527 -4.758 1 78 51 ASN B C 1
ATOM 1371 O O . ASN B 1 51 ? 0.805 -6.453 -3.74 1 78 51 ASN B O 1
ATOM 1375 N N . LEU B 1 52 ? 1.482 -5.594 -5.75 1 73.81 52 LEU B N 1
ATOM 1376 C CA . LEU B 1 52 ? 0.597 -4.434 -5.738 1 73.81 52 LEU B CA 1
ATOM 1377 C C . LEU B 1 52 ? -0.134 -4.297 -7.07 1 73.81 52 LEU B C 1
ATOM 1379 O O . LEU B 1 52 ? 0.457 -4.504 -8.133 1 73.81 52 LEU B O 1
ATOM 1383 N N . ALA B 1 53 ? -1.437 -3.971 -6.938 1 76.69 53 ALA B N 1
ATOM 1384 C CA . ALA B 1 53 ? -2.25 -3.662 -8.109 1 76.69 53 ALA B CA 1
ATOM 1385 C C . ALA B 1 53 ? -3.096 -2.414 -7.875 1 76.69 53 ALA B C 1
ATOM 1387 O O . ALA B 1 53 ? -3.449 -2.1 -6.738 1 76.69 53 ALA B O 1
ATOM 1388 N N . TRP B 1 54 ? -3.297 -1.744 -8.969 1 67.94 54 TRP B N 1
ATOM 1389 C CA . TRP B 1 54 ? -4.141 -0.555 -8.953 1 67.94 54 TRP B CA 1
ATOM 1390 C C . TRP B 1 54 ? -5.074 -0.531 -10.156 1 67.94 54 TRP B C 1
ATOM 1392 O O . TRP B 1 54 ? -4.703 -0.965 -11.25 1 67.94 54 TRP B O 1
ATOM 1402 N N . SER B 1 55 ? -6.246 -0.069 -9.836 1 71.06 55 SER B N 1
ATOM 1403 C CA . SER B 1 55 ? -7.207 0.225 -10.898 1 71.06 55 SER B CA 1
ATOM 1404 C C . SER B 1 55 ? -7.953 1.526 -10.617 1 71.06 55 SER B C 1
ATOM 1406 O O . SER B 1 55 ? -8.312 1.808 -9.477 1 71.06 55 SER B O 1
ATOM 1408 N N . ALA B 1 56 ? -8.117 2.268 -11.664 1 61.28 56 ALA B N 1
ATOM 1409 C CA . ALA B 1 56 ? -8.93 3.477 -11.531 1 61.28 56 ALA B CA 1
ATOM 1410 C C . ALA B 1 56 ? -10.375 3.133 -11.18 1 61.28 56 ALA B C 1
ATOM 1412 O O . ALA B 1 56 ? -11.125 3.984 -10.695 1 61.28 56 ALA B O 1
ATOM 1413 N N . SER B 1 57 ? -10.711 1.918 -11.531 1 72.19 57 SER B N 1
ATOM 1414 C CA . SER B 1 57 ? -12.086 1.495 -11.258 1 72.19 57 SER B CA 1
ATOM 1415 C C . SER B 1 57 ? -12.297 1.208 -9.781 1 72.19 57 SER B C 1
ATOM 1417 O O . SER B 1 57 ? -11.562 0.414 -9.188 1 72.19 57 SER B O 1
ATOM 1419 N N . SER B 1 58 ? -13.383 1.762 -9.281 1 70.19 58 SER B N 1
ATOM 1420 C CA . SER B 1 58 ? -13.734 1.549 -7.883 1 70.19 58 SER B CA 1
ATOM 1421 C C . SER B 1 58 ? -14.227 0.127 -7.645 1 70.19 58 SER B C 1
ATOM 1423 O O . SER B 1 58 ? -14.328 -0.319 -6.5 1 70.19 58 SER B O 1
ATOM 1425 N N . THR B 1 59 ? -14.508 -0.57 -8.688 1 77.81 59 THR B N 1
ATOM 1426 C CA . THR B 1 59 ? -15.039 -1.92 -8.539 1 77.81 59 THR B CA 1
ATOM 1427 C C . THR B 1 59 ? -13.922 -2.955 -8.617 1 77.81 59 THR B C 1
ATOM 1429 O O . THR B 1 59 ? -14.18 -4.16 -8.555 1 77.81 59 THR B O 1
ATOM 1432 N N . PHE B 1 60 ? -12.703 -2.477 -8.734 1 81.06 60 PHE B N 1
ATOM 1433 C CA . PHE B 1 60 ? -11.555 -3.369 -8.742 1 81.06 60 PHE B CA 1
ATOM 1434 C C . PHE B 1 60 ? -11.492 -4.191 -7.461 1 81.06 60 PHE B C 1
ATOM 1436 O O . PHE B 1 60 ? -11.516 -3.635 -6.363 1 81.06 60 PHE B O 1
ATOM 1443 N N . THR B 1 61 ? -11.531 -5.547 -7.621 1 85.94 61 THR B N 1
ATOM 1444 C CA . THR B 1 61 ? -11.648 -6.438 -6.469 1 85.94 61 THR B CA 1
ATOM 1445 C C . THR B 1 61 ? -10.305 -7.082 -6.148 1 85.94 61 THR B C 1
ATOM 1447 O O . THR B 1 61 ? -9.391 -7.066 -6.977 1 8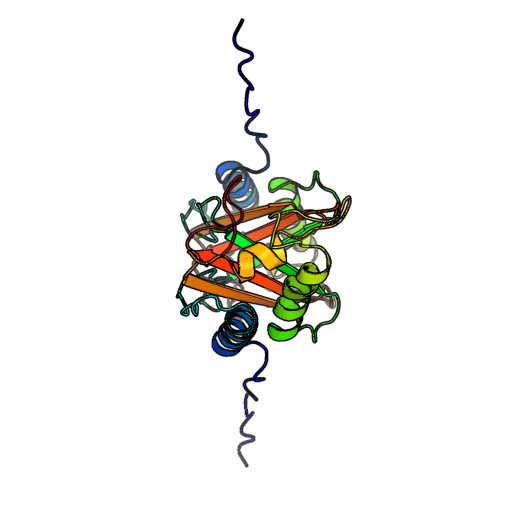5.94 61 THR B O 1
ATOM 1450 N N . GLY B 1 62 ? -10.266 -7.707 -5.047 1 87.56 62 GLY B N 1
ATOM 1451 C CA . GLY B 1 62 ? -9.109 -8.492 -4.652 1 87.56 62 GLY B CA 1
ATOM 1452 C C . GLY B 1 62 ? -8.828 -9.656 -5.586 1 87.56 62 GLY B C 1
ATOM 1453 O O . GLY B 1 62 ? -7.688 -9.859 -6.004 1 87.56 62 GLY B O 1
ATOM 1454 N N . ILE B 1 63 ? -9.883 -10.344 -5.941 1 91.81 63 ILE B N 1
ATOM 1455 C CA . ILE B 1 63 ? -9.719 -11.477 -6.848 1 91.81 63 ILE B CA 1
ATOM 1456 C C . ILE B 1 63 ? -9.156 -11 -8.18 1 91.81 63 ILE B C 1
ATOM 1458 O O . ILE B 1 63 ? -8.25 -11.617 -8.742 1 91.81 63 ILE B O 1
ATOM 1462 N N . ALA B 1 64 ? -9.703 -9.891 -8.68 1 90.69 64 ALA B N 1
ATOM 1463 C CA . ALA B 1 64 ? -9.211 -9.336 -9.938 1 90.69 64 ALA B CA 1
ATOM 1464 C C . ALA B 1 64 ? -7.727 -9 -9.852 1 90.69 64 ALA B C 1
ATOM 1466 O O . ALA B 1 64 ? -6.973 -9.234 -10.797 1 90.69 64 ALA B O 1
ATOM 1467 N N . ALA B 1 65 ? -7.316 -8.477 -8.758 1 87.75 65 ALA B N 1
ATOM 1468 C CA . ALA B 1 65 ? -5.906 -8.148 -8.562 1 87.75 65 ALA B CA 1
ATOM 1469 C C . ALA B 1 65 ? -5.039 -9.406 -8.625 1 87.75 65 ALA B C 1
ATOM 1471 O O . ALA B 1 65 ? -4.016 -9.422 -9.312 1 87.75 65 ALA B O 1
ATOM 1472 N N . VAL B 1 66 ? -5.445 -10.445 -7.891 1 93.31 66 VAL B N 1
ATOM 1473 C CA . VAL B 1 66 ? -4.684 -11.695 -7.906 1 93.31 66 VAL B CA 1
ATOM 1474 C C . VAL B 1 66 ? -4.613 -12.242 -9.336 1 93.31 66 VAL B C 1
ATOM 1476 O O . VAL B 1 66 ? -3.559 -12.688 -9.781 1 93.31 66 VAL B O 1
ATOM 1479 N N . ASN B 1 67 ? -5.723 -12.164 -10.078 1 92.94 67 ASN B N 1
ATOM 1480 C CA . ASN B 1 67 ? -5.746 -12.641 -11.453 1 92.94 67 ASN B CA 1
ATOM 1481 C C . ASN B 1 67 ? -4.785 -11.844 -12.336 1 92.94 67 ASN B C 1
ATOM 1483 O O . ASN B 1 67 ? -4.148 -12.406 -13.227 1 92.94 67 ASN B O 1
ATOM 1487 N N . VAL B 1 68 ? -4.676 -10.547 -12.125 1 87.81 68 VAL B N 1
ATOM 1488 C CA . VAL B 1 68 ? -3.725 -9.711 -12.844 1 87.81 68 VAL B CA 1
ATOM 1489 C C . VAL B 1 68 ? -2.303 -10.203 -12.586 1 87.81 68 VAL B C 1
ATOM 1491 O O . VAL B 1 68 ? -1.506 -10.344 -13.516 1 87.81 68 VAL B O 1
ATOM 1494 N N . TRP B 1 69 ? -1.948 -10.516 -11.383 1 89.69 69 TRP B N 1
ATOM 1495 C CA . TRP B 1 69 ? -0.617 -11 -11.039 1 89.69 69 TRP B CA 1
ATOM 1496 C C . TRP B 1 69 ? -0.361 -12.375 -11.664 1 89.69 69 TRP B C 1
ATOM 1498 O O . TRP B 1 69 ? 0.704 -12.609 -12.234 1 89.69 69 TRP B O 1
ATOM 1508 N N . VAL B 1 70 ? -1.317 -13.281 -11.57 1 95.44 70 VAL B N 1
ATOM 1509 C CA . VAL B 1 70 ? -1.176 -14.648 -12.07 1 95.44 70 VAL B CA 1
ATOM 1510 C C . VAL B 1 70 ? -1.041 -14.633 -13.586 1 95.44 70 VAL B C 1
ATOM 1512 O O . VAL B 1 70 ? -0.338 -15.469 -14.164 1 95.44 70 VAL B O 1
ATOM 1515 N N . ALA B 1 71 ? -1.622 -13.68 -14.266 1 90 71 ALA B N 1
ATOM 1516 C CA . ALA B 1 71 ? -1.59 -13.594 -15.727 1 90 71 ALA B CA 1
ATOM 1517 C C . ALA B 1 71 ? -0.159 -13.445 -16.234 1 90 71 ALA B C 1
ATOM 1519 O O . ALA B 1 71 ? 0.136 -13.773 -17.391 1 90 71 ALA B O 1
ATOM 1520 N N . ASP B 1 72 ? 0.752 -12.945 -15.391 1 85.5 72 ASP B N 1
ATOM 1521 C CA . ASP B 1 72 ? 2.158 -12.844 -15.766 1 85.5 72 ASP B CA 1
ATOM 1522 C C . ASP B 1 72 ? 2.754 -14.219 -16.047 1 85.5 72 ASP B C 1
ATOM 1524 O O . ASP B 1 72 ? 3.824 -14.336 -16.641 1 85.5 72 ASP B O 1
ATOM 1528 N N . LYS B 1 73 ? 2.102 -15.273 -15.672 1 94.31 73 LYS B N 1
ATOM 1529 C CA . LYS B 1 73 ? 2.559 -16.641 -15.914 1 94.31 73 LYS B CA 1
ATOM 1530 C C . LYS B 1 73 ? 2.877 -16.859 -17.391 1 94.31 73 LYS B C 1
ATOM 1532 O O . LYS B 1 73 ? 3.824 -17.578 -17.719 1 94.31 73 LYS B O 1
ATOM 1537 N N . GLN B 1 74 ? 2.146 -16.25 -18.219 1 94.31 74 GLN B N 1
ATOM 1538 C CA . GLN B 1 74 ? 2.279 -16.469 -19.656 1 94.31 74 GLN B CA 1
ATOM 1539 C C . GLN B 1 74 ? 3.676 -16.094 -20.141 1 94.31 74 GLN B C 1
ATOM 1541 O O . GLN B 1 74 ? 4.113 -16.547 -21.203 1 94.31 74 GLN B O 1
ATOM 1546 N N . PHE B 1 75 ? 4.434 -15.305 -19.422 1 88.25 75 PHE B N 1
ATOM 1547 C CA . PHE B 1 75 ? 5.75 -14.828 -19.828 1 88.25 75 PHE B CA 1
ATOM 1548 C C . PHE B 1 75 ? 6.852 -15.594 -19.109 1 88.25 75 PHE B C 1
ATOM 1550 O O . PHE B 1 75 ? 8.039 -15.336 -19.312 1 88.25 75 PHE B O 1
ATOM 1557 N N . TYR B 1 76 ? 6.527 -16.453 -18.219 1 92.31 76 TYR B N 1
ATOM 1558 C CA . TYR B 1 76 ? 7.469 -17.188 -17.391 1 92.31 76 TYR B CA 1
ATOM 1559 C C . TYR B 1 76 ? 7.676 -18.594 -17.938 1 92.31 76 TYR B C 1
ATOM 1561 O O . TYR B 1 76 ? 6.715 -19.281 -18.312 1 92.31 76 TYR B O 1
ATOM 1569 N N . THR B 1 77 ? 8.891 -19.094 -18.031 1 94.06 77 THR B N 1
ATOM 1570 C CA . THR B 1 77 ? 9.234 -20.453 -18.422 1 94.06 77 THR B CA 1
ATOM 1571 C C . THR B 1 77 ? 9.773 -21.234 -17.219 1 94.06 77 THR B C 1
ATOM 1573 O O . THR B 1 77 ? 10.891 -20.984 -16.766 1 94.06 77 THR B O 1
ATOM 1576 N N . TYR B 1 78 ? 9.008 -22.094 -16.781 1 88.81 78 TYR B N 1
ATOM 1577 C CA . TYR B 1 78 ? 9.297 -22.844 -15.562 1 88.81 78 TYR B CA 1
ATOM 1578 C C . TYR B 1 78 ? 10.562 -23.688 -15.727 1 88.81 78 TYR B C 1
ATOM 1580 O O . TYR B 1 78 ? 11.422 -23.703 -14.844 1 88.81 78 TYR B O 1
ATOM 1588 N N . SER B 1 79 ? 10.711 -24.406 -16.891 1 90.06 79 SER B N 1
ATOM 1589 C CA . SER B 1 79 ? 11.781 -25.375 -17.094 1 90.06 79 SER B CA 1
ATOM 1590 C C . SER B 1 79 ? 13.148 -24.703 -17.047 1 90.06 79 SER B C 1
ATOM 1592 O O . SER B 1 79 ? 14.125 -25.312 -16.625 1 90.06 79 SER B O 1
ATOM 1594 N N . THR B 1 80 ? 13.195 -23.422 -17.391 1 91.94 80 THR B N 1
ATOM 1595 C CA . THR B 1 80 ? 14.484 -22.734 -17.391 1 91.94 80 THR B CA 1
ATOM 1596 C C . THR B 1 80 ? 14.523 -21.641 -16.344 1 91.94 80 THR B C 1
ATOM 1598 O O . THR B 1 80 ? 15.531 -20.938 -16.203 1 91.94 80 THR B O 1
ATOM 1601 N N . ASN B 1 81 ? 13.336 -21.469 -15.641 1 92.75 81 ASN B N 1
ATOM 1602 C CA . ASN B 1 81 ? 13.25 -20.422 -14.633 1 92.75 81 ASN B CA 1
ATOM 1603 C C . ASN B 1 81 ? 13.609 -19.047 -15.219 1 92.75 81 ASN B C 1
ATOM 1605 O O . ASN B 1 81 ? 14.438 -18.328 -14.664 1 92.75 81 ASN B O 1
ATOM 1609 N N . THR B 1 82 ? 12.984 -18.75 -16.391 1 90.94 82 THR B N 1
ATOM 1610 C CA . THR B 1 82 ? 13.273 -17.484 -17.062 1 90.94 82 THR B CA 1
ATOM 1611 C C . THR B 1 82 ? 11.984 -16.734 -17.375 1 90.94 82 THR B C 1
ATOM 1613 O O . THR B 1 82 ? 10.898 -17.328 -17.359 1 90.94 82 THR B O 1
ATOM 1616 N N . CYS B 1 83 ? 12.125 -15.422 -17.562 1 85.56 83 CYS B N 1
ATOM 1617 C CA . CYS B 1 83 ? 11.062 -14.523 -17.984 1 85.56 83 CYS B CA 1
ATOM 1618 C C . CYS B 1 83 ? 11.328 -13.984 -19.391 1 85.56 83 CYS B C 1
ATOM 1620 O O . CYS B 1 83 ? 12.469 -13.703 -19.75 1 85.56 83 CYS B O 1
ATOM 1622 N N . ALA B 1 84 ? 10.297 -13.969 -20.188 1 88.62 84 ALA B N 1
ATOM 1623 C CA . ALA B 1 84 ? 10.453 -13.453 -21.547 1 88.62 84 ALA B CA 1
ATOM 1624 C C . ALA B 1 84 ? 11.062 -12.055 -21.531 1 88.62 84 ALA B C 1
ATOM 1626 O O . ALA B 1 84 ? 10.812 -11.266 -20.625 1 88.62 84 ALA B O 1
ATOM 1627 N N . THR B 1 85 ? 11.836 -11.727 -22.516 1 83.5 85 THR B N 1
ATOM 1628 C CA . THR B 1 85 ? 12.516 -10.438 -22.609 1 83.5 85 THR B CA 1
ATOM 1629 C C . THR B 1 85 ? 11.508 -9.289 -22.578 1 83.5 85 THR B C 1
ATOM 1631 O O . THR B 1 85 ? 10.508 -9.32 -23.297 1 83.5 85 THR B O 1
ATOM 1634 N N . GLY B 1 86 ? 11.703 -8.242 -21.703 1 68.19 86 GLY B N 1
ATOM 1635 C CA . GLY B 1 86 ? 10.875 -7.055 -21.625 1 68.19 86 GLY B CA 1
ATOM 1636 C C . GLY B 1 86 ? 9.594 -7.27 -20.844 1 68.19 86 GLY B C 1
ATOM 1637 O O . GLY B 1 86 ? 8.781 -6.355 -20.703 1 68.19 86 GLY B O 1
ATOM 1638 N N . LYS B 1 87 ? 9.375 -8.477 -20.359 1 70.81 87 LYS B N 1
ATOM 1639 C CA . LYS B 1 87 ? 8.156 -8.773 -19.609 1 70.81 87 LYS B CA 1
ATOM 1640 C C . LYS B 1 87 ? 8.445 -8.875 -18.109 1 70.81 87 LYS B C 1
ATOM 1642 O O . LYS B 1 87 ? 9.602 -8.852 -17.688 1 70.81 87 LYS B O 1
ATOM 1647 N N . VAL B 1 88 ? 7.379 -8.789 -17.297 1 70 88 VAL B N 1
ATOM 1648 C CA . VAL B 1 88 ? 7.469 -8.922 -15.844 1 70 88 VAL B CA 1
ATOM 1649 C C . VAL B 1 88 ? 6.875 -10.258 -15.406 1 70 88 VAL B C 1
ATOM 1651 O O . VAL B 1 88 ? 5.77 -10.617 -15.812 1 70 88 VAL B O 1
ATOM 1654 N N . CYS B 1 89 ? 7.617 -11.047 -14.578 1 81.56 89 CYS B N 1
ATOM 1655 C CA . CYS B 1 89 ? 7.152 -12.344 -14.102 1 81.56 89 CYS B CA 1
ATOM 1656 C C . CYS B 1 89 ? 7.125 -12.391 -12.578 1 81.56 89 CYS B C 1
ATOM 1658 O O . CYS B 1 89 ? 6.586 -13.336 -11.992 1 81.56 89 CYS B O 1
ATOM 1660 N N . LYS B 1 90 ? 7.598 -11.336 -11.93 1 79.88 90 LYS B N 1
ATOM 1661 C CA . LYS B 1 90 ? 7.828 -11.398 -10.484 1 79.88 90 LYS B CA 1
ATOM 1662 C C . LYS B 1 90 ? 6.508 -11.43 -9.719 1 79.88 90 LYS B C 1
ATOM 1664 O O . LYS B 1 90 ? 6.438 -11.984 -8.625 1 79.88 90 LYS B O 1
ATOM 1669 N N . HIS B 1 91 ? 5.395 -10.898 -10.266 1 81.25 91 HIS B N 1
ATOM 1670 C CA . HIS B 1 91 ? 4.113 -10.992 -9.578 1 81.25 91 HIS B CA 1
ATOM 1671 C C . HIS B 1 91 ? 3.631 -12.438 -9.508 1 81.25 91 HIS B C 1
ATOM 1673 O O . HIS B 1 91 ? 3.219 -12.906 -8.445 1 81.25 91 HIS B O 1
ATOM 1679 N N . TYR B 1 92 ? 3.746 -13.047 -10.555 1 88.19 92 TYR B N 1
ATOM 1680 C CA . TYR B 1 92 ? 3.316 -14.445 -10.602 1 88.19 92 TYR B CA 1
ATOM 1681 C C . TYR B 1 92 ? 4.219 -15.328 -9.75 1 88.19 92 TYR B C 1
ATOM 1683 O O . TYR B 1 92 ? 3.734 -16.125 -8.938 1 88.19 92 TYR B O 1
ATOM 1691 N N . THR B 1 93 ? 5.555 -15.164 -9.945 1 88.81 93 THR B N 1
ATOM 1692 C CA . THR B 1 93 ? 6.469 -16.031 -9.211 1 88.81 93 THR B CA 1
ATOM 1693 C C . THR B 1 93 ? 6.328 -15.812 -7.703 1 88.81 93 THR B C 1
ATOM 1695 O O . THR B 1 93 ? 6.484 -16.75 -6.918 1 88.81 93 THR B O 1
ATOM 1698 N N . GLN B 1 94 ? 5.98 -14.609 -7.301 1 85.12 94 GLN B N 1
ATOM 1699 C CA . GLN B 1 94 ? 5.727 -14.375 -5.883 1 85.12 94 GLN B CA 1
ATOM 1700 C C . GLN B 1 94 ? 4.48 -15.125 -5.418 1 85.12 94 GLN B C 1
ATOM 1702 O O . GLN B 1 94 ? 4.469 -15.703 -4.328 1 85.12 94 GLN B O 1
ATOM 1707 N N . VAL B 1 95 ? 3.43 -15.102 -6.199 1 93 95 VAL B N 1
ATOM 1708 C CA . VAL B 1 95 ? 2.191 -15.797 -5.855 1 93 95 VAL B CA 1
ATOM 1709 C C . VAL B 1 95 ? 2.475 -17.281 -5.613 1 93 95 VAL B C 1
ATOM 1711 O O . VAL B 1 95 ? 1.938 -17.875 -4.676 1 93 95 VAL B O 1
ATOM 1714 N N . VAL B 1 96 ? 3.381 -17.875 -6.414 1 95.94 96 VAL B N 1
ATOM 1715 C CA . VAL B 1 96 ? 3.537 -19.328 -6.352 1 95.94 96 VAL B CA 1
ATOM 1716 C C . VAL B 1 96 ? 4.852 -19.672 -5.66 1 95.94 96 VAL B C 1
ATOM 1718 O O . VAL B 1 96 ? 5.324 -20.812 -5.746 1 95.94 96 VAL B O 1
ATOM 1721 N N . TRP B 1 97 ? 5.465 -18.719 -5.055 1 93.69 97 TRP B N 1
ATOM 1722 C CA . TRP B 1 97 ? 6.707 -19 -4.34 1 93.69 97 TRP B CA 1
ATOM 1723 C C . TRP B 1 97 ? 6.469 -20 -3.211 1 93.69 97 TRP B C 1
ATOM 1725 O O . TRP B 1 97 ? 5.758 -19.688 -2.248 1 93.69 97 TRP B O 1
ATOM 1735 N N . GLN B 1 98 ? 7.086 -21.125 -3.34 1 95 98 GLN B N 1
ATOM 1736 C CA . GLN B 1 98 ? 6.723 -22.266 -2.504 1 95 98 GLN B CA 1
ATOM 1737 C C . GLN B 1 98 ? 6.941 -21.953 -1.026 1 95 98 GLN B C 1
ATOM 1739 O O . GLN B 1 98 ? 6.172 -22.406 -0.173 1 95 98 GLN B O 1
ATOM 1744 N N . ASN B 1 99 ? 7.914 -21.188 -0.692 1 91.69 99 ASN B N 1
ATOM 1745 C CA . ASN B 1 99 ? 8.266 -20.984 0.71 1 91.69 99 ASN B CA 1
ATOM 1746 C C . ASN B 1 99 ? 7.48 -19.828 1.324 1 91.69 99 ASN B C 1
ATOM 1748 O O . ASN B 1 99 ? 7.551 -19.609 2.533 1 91.69 99 ASN B O 1
ATOM 1752 N N . SER B 1 100 ? 6.801 -19.109 0.489 1 87.69 100 SER B N 1
ATOM 1753 C CA . SER B 1 100 ? 5.922 -18.062 1.005 1 87.69 100 SER B CA 1
ATOM 1754 C C . SER B 1 100 ? 4.598 -18.641 1.49 1 87.69 100 SER B C 1
ATOM 1756 O O . SER B 1 100 ? 3.641 -18.75 0.72 1 87.69 100 SER B O 1
ATOM 1758 N N . VAL B 1 101 ? 4.465 -18.969 2.691 1 89.25 101 VAL B N 1
ATOM 1759 C CA . VAL B 1 101 ? 3.293 -19.734 3.082 1 89.25 101 VAL B CA 1
ATOM 1760 C C . VAL B 1 101 ? 2.352 -18.875 3.916 1 89.25 101 VAL B C 1
ATOM 1762 O O . VAL B 1 101 ? 1.282 -19.328 4.332 1 89.25 101 VAL B O 1
ATOM 1765 N N . ARG B 1 102 ? 2.734 -17.641 4.195 1 80.62 102 ARG B N 1
ATOM 1766 C CA . ARG B 1 102 ? 1.853 -16.719 4.906 1 80.62 102 ARG B CA 1
ATOM 1767 C C . ARG B 1 102 ? 1.519 -15.508 4.043 1 80.62 102 ARG B C 1
ATOM 1769 O O . ARG B 1 102 ? 2.389 -14.969 3.355 1 80.62 102 ARG B O 1
ATOM 1776 N N . LEU B 1 103 ? 0.232 -15.133 4.012 1 82.75 103 LEU B N 1
ATOM 1777 C CA . LEU B 1 103 ? -0.288 -14.086 3.139 1 82.75 103 LEU B CA 1
ATOM 1778 C C . LEU B 1 103 ? -1.097 -13.062 3.936 1 82.75 103 LEU B C 1
ATOM 1780 O O . LEU B 1 103 ? -1.908 -13.438 4.785 1 82.75 103 LEU B O 1
ATOM 1784 N N . GLY B 1 104 ? -0.835 -11.781 3.719 1 75.56 104 GLY B N 1
ATOM 1785 C CA . GLY B 1 104 ? -1.66 -10.656 4.141 1 75.56 104 GLY B CA 1
ATOM 1786 C C . GLY B 1 104 ? -1.953 -9.68 3.018 1 75.56 104 GLY B C 1
ATOM 1787 O O . GLY B 1 104 ? -1.065 -9.344 2.23 1 75.56 104 GLY B O 1
ATOM 1788 N N . CYS B 1 105 ? -3.268 -9.367 2.898 1 77.88 105 CYS B N 1
ATOM 1789 C CA . CYS B 1 105 ? -3.639 -8.461 1.82 1 77.88 105 CYS B CA 1
ATOM 1790 C C . CYS B 1 105 ? -4.516 -7.328 2.34 1 77.88 105 CYS B C 1
ATOM 1792 O O . CYS B 1 105 ? -5.168 -7.465 3.377 1 77.88 105 CYS B O 1
ATOM 1794 N N . ALA B 1 106 ? -4.457 -6.223 1.567 1 68.81 106 ALA B N 1
ATOM 1795 C CA . ALA B 1 106 ? -5.309 -5.066 1.847 1 68.81 106 ALA B CA 1
ATOM 1796 C C . ALA B 1 106 ? -5.852 -4.461 0.556 1 68.81 106 ALA B C 1
ATOM 1798 O O . ALA B 1 106 ? -5.176 -4.473 -0.476 1 68.81 106 ALA B O 1
ATOM 1799 N N . ARG B 1 107 ? -7.09 -4.074 0.599 1 71.31 107 ARG B N 1
ATOM 1800 C CA . ARG B 1 107 ? -7.754 -3.305 -0.45 1 71.31 107 ARG B CA 1
ATOM 1801 C C . ARG B 1 107 ? -8.07 -1.89 0.025 1 71.31 107 ARG B C 1
ATOM 1803 O O . ARG B 1 107 ? -8.727 -1.706 1.051 1 71.31 107 ARG B O 1
ATOM 1810 N N . VAL B 1 108 ? -7.496 -0.96 -0.737 1 62.31 108 VAL B N 1
ATOM 1811 C CA . VAL B 1 108 ? -7.684 0.44 -0.369 1 62.31 108 VAL B CA 1
ATOM 1812 C C . VAL B 1 108 ? -8.438 1.169 -1.479 1 62.31 108 VAL B C 1
ATOM 1814 O O . VAL B 1 108 ? -8 1.185 -2.631 1 62.31 108 VAL B O 1
ATOM 1817 N N . VAL B 1 109 ? -9.617 1.576 -1.173 1 60.22 109 VAL B N 1
ATOM 1818 C CA . VAL B 1 109 ? -10.383 2.398 -2.104 1 60.22 109 VAL B CA 1
ATOM 1819 C C . VAL B 1 109 ? -10.023 3.869 -1.91 1 60.22 109 VAL B C 1
ATOM 1821 O O . VAL B 1 109 ? -10.172 4.414 -0.812 1 60.22 109 VAL B O 1
ATOM 1824 N N . CYS B 1 110 ? -9.414 4.391 -3.006 1 50.25 110 CYS B N 1
ATOM 1825 C CA . CYS B 1 110 ? -8.961 5.773 -2.932 1 50.25 110 CYS B CA 1
ATOM 1826 C C . CYS B 1 110 ? -10.125 6.742 -3.113 1 50.25 110 CYS B C 1
ATOM 1828 O O . CYS B 1 110 ? -11.109 6.418 -3.775 1 50.25 110 CYS B O 1
ATOM 1830 N N . ASN B 1 111 ? -9.969 7.785 -2.367 1 48.88 111 ASN B N 1
ATOM 1831 C CA . ASN B 1 111 ? -11 8.812 -2.469 1 48.88 111 ASN B CA 1
ATOM 1832 C C . ASN B 1 111 ? -10.992 9.484 -3.838 1 48.88 111 ASN B C 1
ATOM 1834 O O . ASN B 1 111 ? -10.008 9.391 -4.574 1 48.88 111 ASN B O 1
ATOM 1838 N N . ASN B 1 112 ? -12.164 10.156 -4.184 1 44.66 112 ASN B N 1
ATOM 1839 C CA . ASN B 1 112 ? -12.344 10.977 -5.379 1 44.66 112 ASN B CA 1
ATOM 1840 C C . ASN B 1 112 ? -12.086 10.172 -6.648 1 44.66 1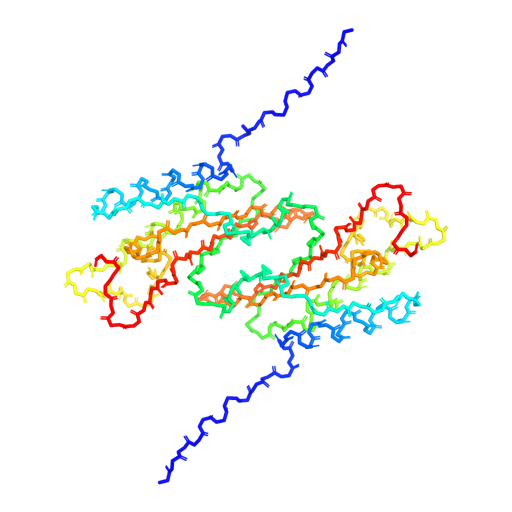12 ASN B C 1
ATOM 1842 O O . ASN B 1 112 ? -11.398 10.648 -7.559 1 44.66 112 ASN B O 1
ATOM 1846 N N . ASN B 1 113 ? -12.406 9 -6.645 1 48.47 113 ASN B N 1
ATOM 1847 C CA . ASN B 1 113 ? -12.344 8.141 -7.82 1 48.47 113 ASN B CA 1
ATOM 1848 C C . ASN B 1 113 ? -10.898 7.828 -8.211 1 48.47 113 ASN B C 1
ATOM 1850 O O . ASN B 1 113 ? -10.594 7.672 -9.398 1 48.47 113 ASN B O 1
ATOM 1854 N N . ALA B 1 114 ? -10.078 8.016 -7.246 1 49.44 114 ALA B N 1
ATOM 1855 C CA . ALA B 1 114 ? -8.672 7.777 -7.547 1 49.44 114 ALA B CA 1
ATOM 1856 C C . ALA B 1 114 ? -8.391 6.285 -7.711 1 49.44 114 ALA B C 1
ATOM 1858 O O . ALA B 1 114 ? -7.27 5.887 -8.039 1 49.44 114 ALA B O 1
ATOM 1859 N N . GLY B 1 115 ? -9.383 5.555 -7.48 1 59.56 115 GLY B N 1
ATOM 1860 C CA . GLY B 1 115 ? -9.266 4.145 -7.809 1 59.56 115 GLY B CA 1
ATOM 1861 C C . GLY B 1 115 ? -9.062 3.264 -6.594 1 59.56 115 GLY B C 1
ATOM 1862 O O . GLY B 1 115 ? -9.484 3.617 -5.488 1 59.56 115 GLY B O 1
ATOM 1863 N N . VAL B 1 116 ? -8.742 2.068 -6.781 1 68.38 116 VAL B N 1
ATOM 1864 C CA . VAL B 1 116 ? -8.562 1.045 -5.758 1 68.38 116 VAL B CA 1
ATOM 1865 C C . VAL B 1 116 ? -7.141 0.502 -5.812 1 68.38 116 VAL B C 1
ATOM 1867 O O . VAL B 1 116 ? -6.609 0.241 -6.895 1 68.38 116 VAL B O 1
ATOM 1870 N N . PHE B 1 117 ? -6.531 0.403 -4.602 1 68.75 117 PHE B N 1
ATOM 1871 C CA . PHE B 1 117 ? -5.23 -0.238 -4.445 1 68.75 117 PHE B CA 1
ATOM 1872 C C . PHE B 1 117 ? -5.359 -1.541 -3.666 1 68.75 117 PHE B C 1
ATOM 1874 O O . PHE B 1 117 ? -6.094 -1.609 -2.676 1 68.75 117 PHE B O 1
ATOM 1881 N N . ILE B 1 118 ? -4.727 -2.502 -4.27 1 77.69 118 ILE B N 1
ATOM 1882 C CA . ILE B 1 118 ? -4.668 -3.779 -3.568 1 77.69 118 ILE B CA 1
ATOM 1883 C C . ILE B 1 118 ? -3.211 -4.188 -3.357 1 77.69 118 ILE B C 1
ATOM 1885 O O . ILE B 1 118 ? -2.408 -4.152 -4.293 1 77.69 118 ILE B O 1
ATOM 1889 N N . ILE B 1 119 ? -2.908 -4.473 -2.178 1 76.81 119 ILE B N 1
ATOM 1890 C CA . ILE B 1 119 ? -1.559 -4.902 -1.83 1 76.81 119 ILE B CA 1
ATOM 1891 C C . ILE B 1 119 ? -1.616 -6.223 -1.065 1 76.81 119 ILE B C 1
ATOM 1893 O O . ILE B 1 119 ? -2.488 -6.418 -0.215 1 76.81 119 ILE B O 1
ATOM 1897 N N . CYS B 1 120 ? -0.709 -7.172 -1.432 1 80.31 120 CYS B N 1
ATOM 1898 C CA . CYS B 1 120 ? -0.545 -8.406 -0.677 1 80.31 120 CYS B CA 1
ATOM 1899 C C . CYS B 1 120 ? 0.91 -8.617 -0.275 1 80.31 120 CYS B C 1
ATOM 1901 O O . CYS B 1 120 ? 1.814 -8.453 -1.097 1 80.31 120 CYS B O 1
ATOM 1903 N N . SER B 1 121 ? 1.088 -9.023 0.985 1 73.44 121 SER B N 1
ATOM 1904 C CA . SER B 1 121 ? 2.406 -9.32 1.533 1 73.44 121 SER B CA 1
ATOM 1905 C C . SER B 1 121 ? 2.576 -10.82 1.771 1 73.44 121 SER B C 1
ATOM 1907 O O . SER B 1 121 ? 1.641 -11.492 2.209 1 73.44 121 SER B O 1
ATOM 1909 N N . TYR B 1 122 ? 3.74 -11.227 1.399 1 78.94 122 TYR B N 1
ATOM 1910 C CA . TYR B 1 122 ? 4.098 -12.641 1.492 1 78.94 122 TYR B CA 1
ATOM 1911 C C . TYR B 1 122 ? 5.227 -12.852 2.496 1 78.94 122 TYR B C 1
ATOM 1913 O O . TYR B 1 122 ? 6.195 -12.086 2.52 1 78.94 122 TYR B O 1
ATOM 1921 N N . ASP B 1 123 ? 5.027 -13.859 3.262 1 72.56 123 ASP B N 1
ATOM 1922 C CA . ASP B 1 123 ? 6.051 -14.258 4.223 1 72.56 123 ASP B CA 1
ATOM 1923 C C . ASP B 1 123 ? 6.418 -15.734 4.051 1 72.56 123 ASP B C 1
ATOM 1925 O O . ASP B 1 123 ? 5.57 -16.609 4.223 1 72.56 123 ASP B O 1
ATOM 1929 N N . VAL B 1 124 ? 7.695 -15.992 3.705 1 73.69 124 VAL B N 1
ATOM 1930 C CA . VAL B 1 124 ? 8.836 -15.117 3.467 1 73.69 124 VAL B CA 1
ATOM 1931 C C . VAL B 1 124 ? 8.758 -14.539 2.053 1 73.69 124 VAL B C 1
ATOM 1933 O O . VAL B 1 124 ? 7.977 -15.016 1.226 1 73.69 124 VAL B O 1
ATOM 1936 N N . PRO B 1 125 ? 9.57 -13.484 1.742 1 73.94 125 PRO B N 1
ATOM 1937 C CA . PRO B 1 125 ? 9.625 -12.969 0.374 1 73.94 125 PRO B CA 1
ATOM 1938 C C . PRO B 1 125 ? 10.125 -14 -0.63 1 73.94 125 PRO B C 1
ATOM 1940 O O . PRO B 1 125 ? 11.031 -14.781 -0.318 1 73.94 125 PRO B O 1
ATOM 1943 N N . GLY B 1 126 ? 9.461 -13.953 -1.827 1 82.5 126 GLY B N 1
ATOM 1944 C CA . GLY B 1 126 ? 9.938 -14.75 -2.943 1 82.5 126 GLY B CA 1
ATOM 1945 C C . GLY B 1 126 ? 10.891 -14 -3.854 1 82.5 126 GLY B C 1
ATOM 1946 O O . GLY B 1 126 ? 11.594 -13.086 -3.408 1 82.5 126 GLY B O 1
ATOM 1947 N N . ASN B 1 127 ? 11.008 -14.547 -5.047 1 79.44 127 ASN B N 1
ATOM 1948 C CA . ASN B 1 127 ? 11.82 -13.953 -6.102 1 79.44 127 ASN B CA 1
ATOM 1949 C C . ASN B 1 127 ? 13.281 -13.836 -5.691 1 79.44 127 ASN B C 1
ATOM 1951 O O . ASN B 1 127 ? 13.914 -12.805 -5.914 1 79.44 127 ASN B O 1
ATOM 1955 N N . ILE B 1 128 ? 13.68 -14.828 -4.953 1 78.31 128 ILE B N 1
ATOM 1956 C CA . ILE B 1 128 ? 15.086 -14.875 -4.559 1 78.31 128 ILE B CA 1
ATOM 1957 C C . ILE B 1 128 ? 15.938 -15.258 -5.762 1 78.31 128 ILE B C 1
ATOM 1959 O O . ILE B 1 128 ? 15.664 -16.25 -6.441 1 78.31 128 ILE B O 1
ATOM 1963 N N . ASP B 1 129 ? 16.922 -14.445 -6.016 1 76.31 129 ASP B N 1
ATOM 1964 C CA . ASP B 1 129 ? 17.766 -14.695 -7.168 1 76.31 129 ASP B CA 1
ATOM 1965 C C . ASP B 1 129 ? 18.359 -16.109 -7.117 1 76.31 129 ASP B C 1
ATOM 1967 O O . ASP B 1 129 ? 18.844 -16.547 -6.074 1 76.31 129 ASP B O 1
ATOM 1971 N N . GLY B 1 130 ? 18.297 -16.844 -8.242 1 80.88 130 GLY B N 1
ATOM 1972 C CA . GLY B 1 130 ? 18.891 -18.172 -8.352 1 80.88 130 GLY B CA 1
ATOM 1973 C C . GLY B 1 130 ? 17.984 -19.266 -7.836 1 80.88 130 GLY B C 1
ATOM 1974 O O . GLY B 1 130 ? 18.312 -20.453 -7.93 1 80.88 130 GLY B O 1
ATOM 1975 N N . GLN B 1 131 ? 16.906 -18.906 -7.262 1 88.44 131 GLN B N 1
ATOM 1976 C CA . GLN B 1 131 ? 15.961 -19.906 -6.766 1 88.44 131 GLN B CA 1
ATOM 1977 C C . GLN B 1 131 ? 14.672 -19.906 -7.594 1 88.44 131 GLN B C 1
ATOM 1979 O O . GLN B 1 131 ? 14.188 -18.844 -7.988 1 88.44 131 GLN B O 1
ATOM 1984 N N . SER B 1 132 ? 14.281 -21.109 -7.832 1 90.75 132 SER B N 1
ATOM 1985 C CA . SER B 1 132 ? 13 -21.25 -8.508 1 90.75 132 SER B CA 1
ATOM 1986 C C . SER B 1 132 ? 11.836 -21.125 -7.527 1 90.75 132 SER B C 1
ATOM 1988 O O . SER B 1 132 ? 11.961 -21.469 -6.352 1 90.75 132 SER B O 1
ATOM 1990 N N . PRO B 1 133 ? 10.648 -20.656 -7.996 1 91.5 133 PRO B N 1
ATOM 1991 C CA . PRO B 1 133 ? 9.484 -20.516 -7.117 1 91.5 133 PRO B CA 1
ATOM 1992 C C . PRO B 1 133 ? 8.922 -21.859 -6.656 1 91.5 133 PRO B C 1
ATOM 1994 O O . PRO B 1 133 ? 8.164 -21.922 -5.68 1 91.5 133 PRO B O 1
ATOM 1997 N N . TYR B 1 134 ? 9.227 -22.906 -7.328 1 84.88 134 TYR B N 1
ATOM 1998 C CA . TYR B 1 134 ? 8.648 -24.203 -7.059 1 84.88 134 TYR B CA 1
ATOM 1999 C C . TYR B 1 134 ? 9.625 -25.094 -6.289 1 84.88 134 TYR B C 1
ATOM 2001 O O . TYR B 1 134 ? 10.844 -24.891 -6.355 1 84.88 134 TYR B O 1
#